Protein 3T50 (pdb70)

Secondary structure (DSSP, 8-state):
-----SS-EEEE-TTSTT--EEEE-HHHHHHH---HHHHTTS-GGGG--TTS-HHHHHHHHHHHHTT--EEEEEEEE-TT--EEEEEEEEEEEE-TTS-EEEEEEEEEE-HHHH-/--S-EEEE-TTSTT--EEEE-HHHHHHH---GGGTTTS-GGGG--TT--HHHHHHHHHHHHTT--EEEEEEEE-TTS-EEEEEEEEEEEE-TTS-EEEEEEEEEE---

Foldseek 3Di:
DDDDDLFWKWKFFPVDPQGATQDTDPNVCVVQVHDPVVRGPHHPCVFDDDPWDVVQVVVVVVCVVVQHWDWDWTWGAHPVRDIFIKGKIKHFDADPVRHTGIIMMTIDGCRVVVD/DAKWKWKWFPPDPLTATQDTDVNNCVVAVHDPVVGGGHRPCVFDDDPWDVVQVVVVVVCVVVQHWDWDWTWGAHPVGDTFTKTKTKHFDADPVRHTGIIMIIIDGPRD

Nearest PDB structures (foldseek):
  3t50-assembly3_A  TM=1.009E+00  e=4.485E-22  Brucella melitensis
  6ph2-assembly2_D  TM=9.934E-01  e=6.932E-21  Brucella melitensis bv. 1 str. 16M
  6ph3-assembly2_C  TM=9.910E-01  e=3.706E-20  Brucella melitensis bv. 1 str. 16M
  6pps-assembly1_B  TM=9.835E-01  e=1.133E-19  Brucella abortus 2308
  6t74-assembly1_A  TM=9.768E-01  e=8.931E-14  Phaeodactylum tricornutum

InterPro domains:
  IPR000014 PAS domain [PF13426] (34-136)
  IPR000014 PAS domain [PS50112] (19-68)
  IPR000014 PAS domain [SM00091] (21-90)
  IPR000014 PAS domain [SM00091] (161-228)
  IPR000014 PAS domain [TIGR00229] (43-136)
  IPR000014 PAS domain [TIGR00229] (185-277)
  IPR000014 PAS domain [cd00130] (32-135)
  IPR000014 PAS domain [cd00130] (182-269)
  IPR000700 PAS-associated, C-terminal [PS50113] (93-147)
  IPR000700 PAS-associated, C-terminal [PS50113] (232-281)
  IPR00161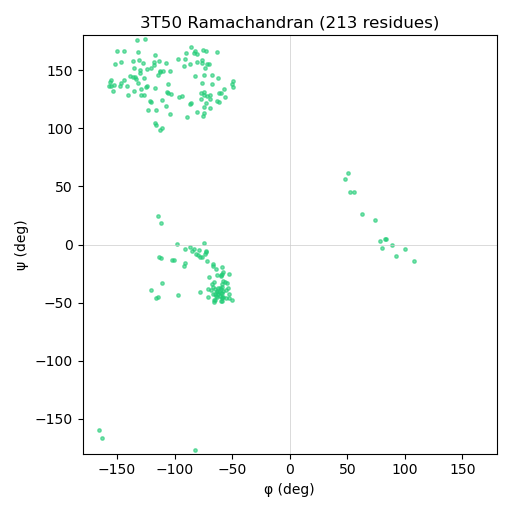0 PAC motif [SM00086] (96-138)
  IPR001610 PAC motif [SM00086] (233-272)
  IPR011102 Signal transduction histidine kinase, HWE region [PF07536] (285-367)
  IPR011102 Signal transduction histidine kinase, HWE region [SM00911] (285-367)
  IPR013655 PAS fold 3 [PF08447] (184-259)
  IPR035965 PAS domain superfamily [SSF55785] (33-135)
  IPR035965 PAS domain superfamily [SSF55785] (166-275)

B-factor: mean 20.8, std 6.6, range [9.9, 48.86]

Organism: Brucella melitensis biotype 1 (strain ATCC 23456 / CCUG 17765 / NCTC 10094 / 16M) (NCBI:txid224914)

Structure (mmCIF, N/CA/C/O backbone):
data_3T50
#
_entry.id   3T50
#
_cell.length_a   37.900
_cell.length_b   61.600
_cell.length_c   98.600
_cell.angle_alpha   90.00
_cell.angle_beta   90.00
_cell.angle_gamma   90.00
#
_symmetry.space_group_name_H-M   'P 21 21 21'
#
loop_
_entity.id
_entity.type
_entity.pdbx_description
1 polymer 'Blue-light-activated histidine kinase'
2 non-polymer 'FLAVIN MONONUCLEOTIDE'
3 water water
#
loop_
_atom_site.group_PDB
_atom_site.id
_atom_site.type_symbol
_atom_sit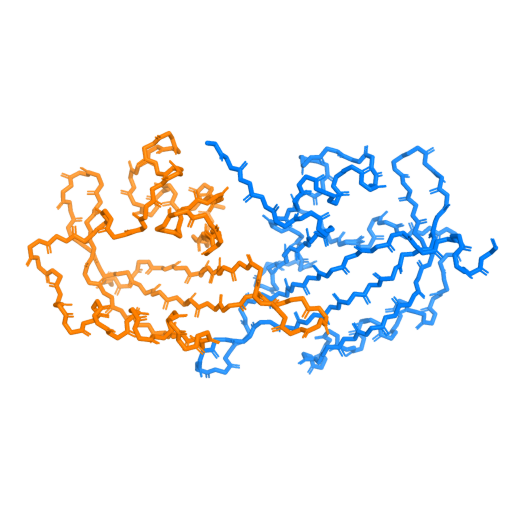e.label_atom_id
_atom_site.label_alt_id
_atom_site.label_comp_id
_atom_site.label_asym_id
_atom_site.label_entity_id
_atom_site.label_seq_id
_atom_site.pdbx_PDB_ins_code
_atom_site.Cartn_x
_atom_site.Cartn_y
_atom_site.Cartn_z
_atom_site.occupancy
_atom_site.B_iso_or_equiv
_atom_site.auth_seq_id
_atom_site.auth_comp_id
_atom_site.auth_asym_id
_atom_site.auth_atom_id
_atom_site.pdbx_PDB_model_num
ATOM 1 N N . ALA A 1 2 ? 7.130 -13.044 5.607 1.00 32.03 26 ALA A N 1
ATOM 2 C CA . ALA A 1 2 ? 6.176 -13.109 4.456 1.00 30.86 26 ALA A CA 1
ATOM 3 C C . ALA A 1 2 ? 6.951 -12.974 3.140 1.00 30.95 26 ALA A C 1
ATOM 4 O O . ALA A 1 2 ? 8.122 -12.545 3.137 1.00 30.52 26 ALA A O 1
ATOM 6 N N . SER A 1 3 ? 6.308 -13.345 2.031 1.00 29.61 27 SER A N 1
ATOM 7 C CA . SER A 1 3 ? 6.986 -13.444 0.736 1.00 29.15 27 SER A CA 1
ATOM 8 C C . SER A 1 3 ? 7.551 -12.124 0.218 1.00 27.27 27 SER A C 1
ATOM 9 O O . SER A 1 3 ? 6.958 -11.040 0.423 1.00 27.29 27 SER A O 1
ATOM 12 N N . GLU A 1 4 ? 8.713 -12.209 -0.425 1.00 25.39 28 GLU A N 1
ATOM 13 C CA . GLU A 1 4 ? 9.262 -11.088 -1.168 1.00 23.18 28 GLU A CA 1
ATOM 14 C C . GLU A 1 4 ? 9.838 -11.668 -2.455 1.00 20.70 28 GLU A C 1
ATOM 15 O O . GLU A 1 4 ? 10.405 -12.762 -2.480 1.00 19.05 28 GLU A O 1
ATOM 21 N N . PHE A 1 5 ? 9.718 -10.887 -3.503 1.00 18.30 29 PHE A N 1
ATOM 22 C CA . PHE A 1 5 ? 10.133 -11.281 -4.819 1.00 18.26 29 PHE A CA 1
ATOM 23 C C . PHE A 1 5 ? 10.944 -10.167 -5.404 1.00 18.30 29 PHE A C 1
ATOM 24 O O . PHE A 1 5 ? 10.914 -9.040 -4.908 1.00 17.20 29 PHE A O 1
ATOM 32 N N . THR A 1 6 ? 11.635 -10.501 -6.487 1.00 17.56 30 THR A N 1
ATOM 33 C CA . THR A 1 6 ? 12.271 -9.474 -7.285 1.00 19.52 30 THR A CA 1
ATOM 34 C C . THR A 1 6 ? 11.257 -8.338 -7.595 1.00 18.92 30 THR A C 1
ATOM 35 O O . THR A 1 6 ? 10.029 -8.576 -7.818 1.00 19.28 30 THR A O 1
ATOM 39 N N . LEU A 1 7 ? 11.749 -7.103 -7.554 1.00 18.04 31 LEU A N 1
ATOM 40 C CA . LEU A 1 7 ? 10.940 -5.941 -7.917 1.00 17.67 31 LEU A CA 1
ATOM 41 C C . LEU A 1 7 ? 10.774 -5.746 -9.423 1.00 16.60 31 LEU A C 1
ATOM 42 O O . LEU A 1 7 ? 9.976 -4.903 -9.852 1.00 16.32 31 LEU A O 1
ATOM 47 N N . MET A 1 8 ? 11.540 -6.503 -10.217 1.00 16.31 32 MET A N 1
ATOM 48 C CA . MET A 1 8 ? 11.343 -6.563 -11.646 1.00 16.61 32 MET A CA 1
ATOM 49 C C . MET A 1 8 ? 10.133 -7.463 -11.956 1.00 15.13 32 MET A C 1
ATOM 50 O O . MET A 1 8 ? 10.091 -8.596 -11.482 1.00 16.02 32 MET A O 1
ATOM 55 N N . PRO A 1 9 ? 9.188 -6.973 -12.791 1.00 13.46 33 PRO A N 1
ATOM 56 C CA . PRO A 1 9 ? 8.097 -7.905 -13.221 1.00 13.00 33 PRO A CA 1
ATOM 57 C C . PRO A 1 9 ? 8.650 -9.228 -13.741 1.00 13.22 33 PRO A C 1
ATOM 58 O O . PRO A 1 9 ? 9.607 -9.224 -14.515 1.00 13.86 33 PRO A O 1
ATOM 62 N N . MET A 1 10 ? 8.009 -10.338 -13.364 1.00 11.69 34 MET A N 1
ATOM 63 C CA . MET A 1 10 ? 8.512 -11.680 -13.744 1.00 11.90 34 MET A CA 1
ATOM 64 C C . MET A 1 10 ? 7.335 -12.591 -13.942 1.00 12.52 34 MET A C 1
ATOM 65 O O . MET A 1 10 ? 6.368 -12.521 -13.159 1.00 12.69 34 MET A O 1
ATOM 70 N N . LEU A 1 11 ? 7.382 -13.425 -14.977 1.00 11.81 35 LEU A N 1
ATOM 71 C CA . LEU A 1 11 ? 6.398 -14.526 -15.128 1.00 12.25 35 LEU A CA 1
ATOM 72 C C . LEU A 1 11 ? 7.136 -15.808 -15.241 1.00 12.58 35 LEU A C 1
ATOM 73 O O . LEU A 1 11 ? 8.275 -15.829 -15.740 1.00 13.93 35 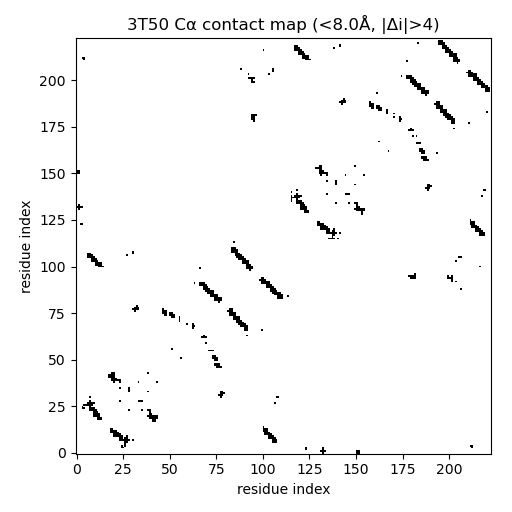LEU A O 1
ATOM 78 N N . ILE A 1 12 ? 6.506 -16.892 -14.803 1.00 10.61 36 ILE A N 1
ATOM 79 C CA . ILE A 1 12 ? 6.986 -18.237 -15.189 1.00 11.89 36 ILE A CA 1
ATOM 80 C C . ILE A 1 12 ? 5.801 -18.940 -15.835 1.00 11.09 36 ILE A C 1
ATOM 81 O O . ILE A 1 12 ? 4.664 -18.872 -15.339 1.00 12.16 36 ILE A O 1
ATOM 86 N N . THR A 1 13 ? 6.085 -19.611 -16.949 1.00 11.52 37 THR A N 1
ATOM 87 C CA . THR A 1 13 ? 5.071 -20.434 -17.612 1.00 11.97 37 THR A CA 1
ATOM 88 C C . THR A 1 13 ? 5.480 -21.900 -17.641 1.00 12.12 37 THR A C 1
ATOM 89 O O . THR A 1 13 ? 6.670 -22.242 -17.470 1.00 12.79 37 THR A O 1
ATOM 93 N N . ASN A 1 14 ? 4.475 -22.753 -17.777 1.00 13.11 38 ASN A N 1
ATOM 94 C CA . ASN A 1 14 ? 4.692 -24.205 -17.781 1.00 13.06 38 ASN A CA 1
ATOM 95 C C . ASN A 1 14 ? 4.420 -24.784 -19.177 1.00 12.85 38 ASN A C 1
ATOM 96 O O . ASN A 1 14 ? 3.238 -24.990 -19.554 1.00 12.80 38 ASN A O 1
ATOM 101 N N . PRO A 1 15 ? 5.466 -25.040 -19.947 1.00 12.82 39 PRO A N 1
ATOM 102 C CA . PRO A 1 15 ? 5.238 -25.540 -21.319 1.00 12.71 39 PRO A CA 1
ATOM 103 C C . PRO A 1 15 ? 4.761 -26.999 -21.359 1.00 13.10 39 PRO A C 1
ATOM 104 O O . PRO A 1 15 ? 4.444 -27.502 -22.447 1.00 14.62 39 PRO A O 1
ATOM 108 N N . HIS A 1 16 ? 4.722 -27.669 -20.209 1.00 14.27 40 HIS A N 1
ATOM 109 C CA . HIS A 1 16 ? 4.159 -29.033 -20.160 1.00 14.97 40 HIS A CA 1
ATOM 110 C C . HIS A 1 16 ? 2.641 -29.025 -20.119 1.00 15.12 40 HIS A C 1
ATOM 111 O O . HIS A 1 16 ? 1.975 -30.080 -20.216 1.00 15.52 40 HIS A O 1
ATOM 118 N N . LEU A 1 17 ? 2.063 -27.839 -19.937 1.00 13.81 41 LEU A N 1
ATOM 119 C CA . LEU A 1 17 ? 0.607 -27.723 -20.010 1.00 13.28 41 LEU A CA 1
ATOM 120 C C . LEU A 1 17 ? 0.171 -27.092 -21.328 1.00 13.78 41 LEU A C 1
ATOM 121 O O . LEU A 1 17 ? 0.861 -26.264 -21.886 1.00 15.17 41 LEU A O 1
ATOM 126 N N . PRO A 1 18 ?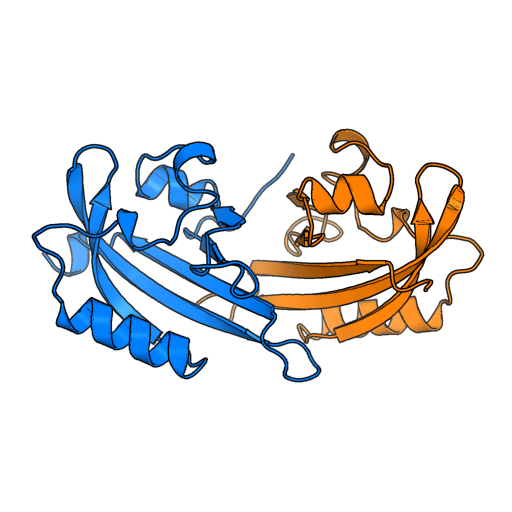 -1.024 -27.483 -21.818 1.00 15.47 42 PRO A N 1
ATOM 127 C CA . PRO A 1 18 ? -1.497 -26.975 -23.112 1.00 14.16 42 PRO A CA 1
ATOM 128 C C . PRO A 1 18 ? -1.551 -25.429 -23.138 1.00 14.11 42 PRO A C 1
ATOM 129 O O . PRO A 1 18 ? -2.103 -24.814 -22.207 1.00 13.88 42 PRO A O 1
ATOM 133 N N . ASP A 1 19 ? -0.906 -24.853 -24.161 1.00 13.01 43 ASP A N 1
ATOM 134 C CA . ASP A 1 19 ? -0.862 -23.389 -24.382 1.00 13.01 43 ASP A CA 1
ATOM 135 C C . ASP A 1 19 ? 0.059 -22.665 -23.408 1.00 13.95 43 ASP A C 1
ATOM 136 O O . ASP A 1 19 ? 0.032 -21.433 -23.320 1.00 13.87 43 ASP A O 1
ATOM 141 N N . ASN A 1 20 ? 1.004 -23.403 -22.816 1.00 12.84 44 ASN A N 1
ATOM 142 C CA . ASN A 1 20 ? 2.125 -22.751 -22.070 1.00 12.59 44 ASN A CA 1
ATOM 143 C C . ASN A 1 20 ? 1.635 -21.655 -21.100 1.00 12.92 44 ASN A C 1
ATOM 144 O O . ASN A 1 20 ? 2.051 -20.485 -21.182 1.00 13.02 44 ASN A O 1
ATOM 149 N N . PRO A 1 21 ? 0.736 -22.037 -20.182 1.00 14.03 45 PRO A N 1
ATOM 150 C CA . PRO A 1 21 ? 0.095 -21.014 -19.347 1.00 14.11 45 PRO A CA 1
ATOM 151 C C . PRO A 1 21 ? 1.015 -20.437 -18.296 1.00 13.91 45 PRO A C 1
ATOM 152 O O . PRO A 1 21 ? 1.971 -21.093 -17.835 1.00 12.62 45 PRO A O 1
ATOM 156 N N . ILE A 1 22 ? 0.730 -19.188 -17.930 1.00 11.51 46 ILE A N 1
ATOM 157 C CA . ILE A 1 22 ? 1.403 -18.624 -16.746 1.00 10.75 46 ILE A CA 1
ATOM 158 C C . ILE A 1 22 ? 1.087 -19.452 -15.506 1.00 11.90 46 ILE A C 1
ATOM 159 O O . ILE A 1 22 ? -0.088 -19.723 -15.199 1.00 12.18 46 ILE A O 1
ATOM 164 N N . VAL A 1 23 ? 2.133 -19.819 -14.772 1.00 11.56 47 VAL A N 1
ATOM 165 C CA . VAL A 1 23 ? 1.961 -20.493 -13.479 1.00 11.75 47 VAL A CA 1
ATOM 166 C C . VAL A 1 23 ? 2.435 -19.655 -12.290 1.00 11.84 47 VAL A C 1
ATOM 167 O O . VAL A 1 23 ? 2.199 -20.008 -11.127 1.00 12.13 47 VAL A O 1
ATOM 171 N N . PHE A 1 24 ? 3.120 -18.559 -12.581 1.00 10.91 48 PHE A N 1
ATOM 172 C CA . PHE A 1 24 ? 3.489 -17.635 -11.534 1.00 11.03 48 PHE A CA 1
ATOM 173 C C . PHE A 1 24 ? 3.653 -16.248 -12.132 1.00 10.23 48 PHE A C 1
ATOM 174 O O . PHE A 1 24 ? 4.289 -16.081 -13.172 1.00 11.66 48 PHE A O 1
ATOM 182 N N . ALA A 1 25 ? 3.036 -15.262 -11.473 1.00 9.90 49 ALA A N 1
ATOM 183 C CA . ALA A 1 25 ? 3.251 -13.856 -11.824 1.00 10.86 49 ALA A CA 1
ATOM 184 C C . ALA A 1 25 ? 3.595 -13.144 -10.527 1.00 11.78 49 ALA A C 1
ATOM 185 O O . ALA A 1 25 ? 2.811 -13.218 -9.541 1.00 12.90 49 ALA A O 1
ATOM 187 N N . ASN A 1 26 ? 4.698 -12.394 -10.502 1.00 11.33 50 ASN A N 1
ATOM 188 C CA . ASN A 1 26 ? 5.003 -11.709 -9.237 1.00 11.60 50 ASN A CA 1
ATOM 189 C C . ASN A 1 26 ? 4.195 -10.426 -9.034 1.00 12.58 50 ASN A C 1
ATOM 190 O O . ASN A 1 26 ? 3.572 -9.920 -9.968 1.00 10.98 50 ASN A O 1
ATOM 195 N N . PRO A 1 27 ? 4.153 -9.924 -7.788 1.00 12.41 51 PRO A N 1
ATOM 196 C CA . PRO A 1 27 ? 3.395 -8.723 -7.571 1.00 13.77 51 PRO A CA 1
ATOM 197 C C . PRO A 1 27 ? 3.842 -7.570 -8.457 1.00 12.60 51 PRO A C 1
ATOM 198 O O . PRO A 1 27 ? 2.994 -6.802 -8.890 1.00 12.83 51 PRO A O 1
ATOM 202 N N . ALA A 1 28 ? 5.129 -7.500 -8.792 1.00 12.57 52 ALA A N 1
ATOM 203 C CA . ALA A 1 28 ? 5.603 -6.442 -9.673 1.00 13.20 52 ALA A CA 1
ATOM 204 C C . ALA A 1 28 ? 4.911 -6.490 -11.048 1.00 11.48 52 ALA A C 1
ATOM 205 O O . ALA A 1 28 ? 4.610 -5.460 -11.623 1.00 11.67 52 ALA A O 1
ATOM 207 N N . PHE A 1 29 ? 4.739 -7.698 -11.597 1.00 11.19 53 PHE A N 1
ATOM 208 C CA . PHE A 1 29 ? 4.036 -7.837 -12.883 1.00 10.88 53 PHE A CA 1
ATOM 209 C C . PHE A 1 29 ? 2.582 -7.417 -12.727 1.00 11.27 53 PHE A C 1
ATOM 210 O O . PHE A 1 29 ? 2.006 -6.779 -13.622 1.00 11.42 53 PHE A O 1
ATOM 218 N N . LEU A 1 30 ? 1.996 -7.763 -11.593 1.00 11.44 54 LEU A N 1
ATOM 219 C CA . LEU A 1 30 ? 0.555 -7.470 -11.401 1.00 12.57 54 LEU A CA 1
ATOM 220 C C . LEU A 1 30 ? 0.382 -5.971 -11.241 1.00 14.18 54 LEU A C 1
ATOM 221 O O . LEU A 1 30 ? -0.558 -5.402 -11.783 1.00 14.72 54 LEU A O 1
ATOM 226 N N . LYS A 1 31 ? 1.312 -5.320 -10.552 1.00 14.79 55 LYS A N 1
ATOM 227 C CA . LYS A 1 31 ? 1.311 -3.837 -10.496 1.00 15.75 55 LYS A CA 1
ATOM 228 C C . LYS A 1 31 ? 1.496 -3.190 -11.868 1.00 16.37 55 LYS A C 1
ATOM 229 O O . LYS A 1 31 ? 0.835 -2.188 -12.186 1.00 18.54 55 LYS A O 1
ATOM 235 N N . LEU A 1 32 ? 2.406 -3.729 -12.667 1.00 16.03 56 LEU A N 1
ATOM 236 C CA . LEU A 1 32 ? 2.682 -3.198 -14.007 1.00 16.46 56 LEU A CA 1
ATOM 237 C C . LEU A 1 32 ? 1.410 -3.235 -14.866 1.00 16.89 56 LEU A C 1
ATOM 238 O O . LEU A 1 32 ? 1.112 -2.248 -15.550 1.00 16.65 56 LEU A O 1
ATOM 243 N N . THR A 1 33 ? 0.670 -4.354 -14.827 1.00 15.28 57 THR A N 1
ATOM 244 C CA . THR A 1 33 ? -0.333 -4.608 -15.845 1.00 13.18 57 THR A CA 1
ATOM 245 C C . THR A 1 33 ? -1.734 -4.312 -15.321 1.00 12.75 57 THR A C 1
ATOM 246 O O . THR A 1 33 ? -2.669 -4.269 -16.103 1.00 13.38 57 THR A O 1
ATOM 250 N N . GLY A 1 34 ? -1.857 -4.145 -14.010 1.00 12.89 58 GLY A N 1
ATOM 251 C CA . GLY A 1 34 ? -3.149 -3.794 -13.401 1.00 12.78 58 GLY A CA 1
ATOM 252 C C . GLY A 1 34 ? -4.049 -5.000 -13.162 1.00 13.88 58 GLY A C 1
ATOM 253 O O . GLY A 1 34 ? -5.224 -4.856 -12.768 1.00 14.97 58 GLY A O 1
ATOM 254 N N . TYR A 1 35 ? -3.527 -6.199 -13.425 1.00 12.22 59 TYR A N 1
ATOM 255 C CA . TYR A 1 35 ? -4.329 -7.413 -13.225 1.00 12.69 59 TYR A CA 1
ATOM 256 C C . TYR A 1 35 ? -4.214 -8.009 -11.848 1.00 13.58 59 TYR A C 1
ATOM 257 O O . TYR A 1 35 ? -3.288 -7.734 -11.125 1.00 14.60 59 TYR A O 1
ATOM 266 N N . GLU A 1 36 ? -5.149 -8.903 -11.515 1.00 13.83 60 GLU A N 1
ATOM 267 C CA . GLU A 1 36 ? -5.023 -9.732 -10.313 1.00 13.10 60 GLU A CA 1
ATOM 268 C C . GLU A 1 36 ? -4.332 -11.046 -10.634 1.00 13.11 60 GLU A C 1
ATOM 269 O O . GLU A 1 36 ? -4.379 -11.496 -11.784 1.00 12.38 60 GLU A O 1
ATOM 275 N N . ALA A 1 37 ? -3.668 -11.641 -9.637 1.00 13.22 61 ALA A N 1
ATOM 276 C CA . ALA A 1 37 ? -3.014 -12.946 -9.880 1.00 13.45 61 ALA A CA 1
ATOM 277 C C . ALA A 1 37 ? -3.995 -13.965 -10.484 1.00 14.64 61 ALA A C 1
ATOM 278 O O . ALA A 1 37 ? -3.632 -14.733 -11.375 1.00 14.13 61 ALA A O 1
ATOM 280 N N . ASP A 1 38 ? -5.234 -14.002 -9.967 1.00 15.03 62 ASP A N 1
ATOM 281 C CA . ASP A 1 38 ? -6.201 -15.005 -10.476 1.00 17.04 62 ASP A CA 1
ATOM 282 C C . ASP A 1 38 ? -6.738 -14.721 -11.865 1.00 17.37 62 ASP A C 1
ATOM 283 O O . ASP A 1 38 ? -7.442 -15.561 -12.423 1.00 17.57 62 ASP A O 1
ATOM 288 N N . GLU A 1 39 ? -6.395 -13.549 -12.416 1.00 16.77 63 GLU A N 1
ATOM 289 C CA . GLU A 1 39 ? -6.739 -13.174 -13.773 1.00 16.16 63 GLU A CA 1
ATOM 290 C C . GLU A 1 39 ? -5.654 -13.545 -14.761 1.00 16.82 63 GLU A C 1
ATOM 291 O O . GLU A 1 39 ? -5.899 -13.542 -15.975 1.00 18.73 63 GLU A O 1
ATOM 297 N N . VAL A 1 40 ? -4.447 -13.781 -14.277 1.00 16.66 64 VAL A N 1
ATOM 298 C CA . VAL A 1 40 ? -3.346 -14.027 -15.210 1.00 15.31 64 VAL A CA 1
ATOM 299 C C . VAL A 1 40 ? -2.897 -15.471 -15.130 1.00 14.95 64 VAL A C 1
ATOM 300 O O . VAL A 1 40 ? -2.509 -16.064 -16.149 1.00 13.38 64 VAL A O 1
ATOM 304 N N . MET A 1 41 ? -2.985 -16.058 -13.946 1.00 15.25 65 MET A N 1
ATOM 305 C CA . MET A 1 41 ? -2.546 -17.451 -13.814 1.00 14.89 65 MET A CA 1
ATOM 306 C C . MET A 1 41 ? -3.462 -18.356 -14.587 1.00 14.46 65 MET A C 1
ATOM 307 O O . MET A 1 41 ? -4.690 -18.179 -14.583 1.00 16.46 65 MET A O 1
ATOM 312 N N . GLY A 1 42 ? -2.869 -19.319 -15.281 1.00 14.12 66 GLY A N 1
ATOM 313 C CA . GLY A 1 42 ? -3.596 -20.261 -16.068 1.00 15.80 66 GLY A CA 1
ATOM 314 C C . GLY A 1 42 ? -3.852 -19.825 -17.499 1.00 16.51 66 GLY A C 1
ATOM 315 O O . GLY A 1 42 ? -4.456 -20.569 -18.275 1.00 17.67 66 GLY A O 1
ATOM 316 N N . ARG A 1 43 ? -3.398 -18.634 -17.868 1.00 16.01 67 ARG A N 1
ATOM 317 C CA . ARG A 1 43 ? -3.548 -18.113 -19.231 1.00 15.63 67 ARG A CA 1
ATOM 318 C C . ARG A 1 43 ? -2.202 -17.994 -19.918 1.00 13.89 67 ARG A C 1
ATOM 319 O O . ARG A 1 43 ? -1.219 -17.678 -19.288 1.00 13.53 67 ARG A O 1
ATOM 327 N N . ASN A 1 44 ? -2.184 -18.169 -21.234 1.00 13.92 68 ASN A N 1
ATOM 328 C CA . ASN A 1 44 ? -1.052 -17.782 -22.046 1.00 13.49 68 ASN A CA 1
ATOM 329 C C . ASN A 1 44 ? -0.916 -16.256 -22.011 1.00 13.14 68 ASN A C 1
ATOM 330 O O . ASN A 1 44 ? -1.918 -15.559 -22.001 1.00 13.94 68 ASN A O 1
ATOM 335 N N A CYS A 1 45 ? 0.316 -15.772 -21.995 0.50 14.02 69 CYS A N 1
ATOM 336 N N B CYS A 1 45 ? 0.326 -15.773 -22.042 0.50 13.39 69 CYS A N 1
ATOM 337 C CA A CYS A 1 45 ? 0.577 -14.354 -21.787 0.50 13.92 69 CYS A CA 1
ATOM 338 C CA B CYS A 1 45 ? 0.671 -14.350 -21.857 0.50 12.55 69 CYS A CA 1
ATOM 339 C C A CYS A 1 45 ? -0.015 -13.489 -22.894 0.50 13.87 69 CYS A C 1
ATOM 340 C C B CYS A 1 45 ? 0.234 -13.464 -23.012 0.50 13.24 69 CYS A C 1
ATOM 341 O O A CYS A 1 45 ? -0.243 -12.304 -22.670 0.50 12.22 69 CYS A O 1
ATOM 342 O O B CYS A 1 45 ? 0.398 -12.245 -22.962 0.50 12.07 69 CYS A O 1
ATOM 347 N N . ARG A 1 46 ? -0.285 -14.073 -24.071 1.00 12.91 70 ARG A N 1
ATOM 348 C CA . ARG A 1 46 ? -0.799 -13.275 -25.200 1.00 14.58 70 ARG A CA 1
ATOM 349 C C . ARG A 1 46 ? -2.007 -12.390 -24.889 1.00 14.30 70 ARG A C 1
ATOM 350 O O . ARG A 1 46 ? -2.315 -11.496 -25.719 1.00 15.35 70 ARG A O 1
ATOM 358 N N . PHE A 1 47 ? -2.724 -12.616 -23.769 1.00 14.31 71 PHE A N 1
ATOM 359 C CA . PHE A 1 47 ? -3.845 -11.768 -23.417 1.00 14.65 71 PHE A CA 1
ATOM 360 C C . PHE A 1 47 ? -3.438 -10.308 -23.251 1.00 14.60 71 PHE A C 1
ATOM 361 O O . PHE A 1 47 ? -4.290 -9.429 -23.315 1.00 15.42 71 PHE A O 1
ATOM 369 N N . LEU A 1 48 ? -2.137 -10.074 -23.043 1.00 13.09 72 LEU A N 1
ATOM 370 C CA . LEU A 1 48 ? -1.621 -8.716 -22.931 1.00 14.09 72 LEU A CA 1
ATOM 371 C C . LEU A 1 48 ? -1.602 -7.967 -24.275 1.00 13.37 72 LEU A C 1
ATOM 372 O O . LEU A 1 48 ? -1.412 -6.751 -24.277 1.00 13.49 72 LEU A O 1
ATOM 377 N N . GLN A 1 49 ? -1.766 -8.655 -25.400 1.00 13.02 73 GLN A N 1
ATOM 378 C CA . GLN A 1 49 ? -1.637 -8.029 -26.711 1.00 13.41 73 GLN A CA 1
ATOM 379 C C . GLN A 1 49 ? -2.981 -7.404 -27.116 1.00 13.33 73 GLN A C 1
ATOM 380 O O . GLN A 1 49 ? -4.022 -7.676 -26.495 1.00 14.93 73 GLN A O 1
ATOM 386 N N . GLY A 1 50 ? -2.958 -6.611 -28.194 1.00 14.61 74 GLY A N 1
ATOM 387 C CA . GLY A 1 50 ? -4.168 -5.938 -28.627 1.00 15.46 74 GLY A CA 1
ATOM 388 C C . GLY A 1 50 ? -3.950 -5.406 -30.020 1.00 16.21 74 GLY A C 1
ATOM 389 O O . GLY A 1 50 ? -3.098 -5.860 -30.748 1.00 16.53 74 GLY A O 1
ATOM 390 N N . HIS A 1 51 ? -4.770 -4.425 -30.384 1.00 18.26 75 HIS A N 1
ATOM 391 C CA . HIS A 1 51 ? -4.884 -4.030 -31.786 1.00 20.21 75 HIS A CA 1
ATOM 392 C C . HIS A 1 51 ? -3.658 -3.339 -32.315 1.00 18.95 75 HIS A C 1
ATOM 393 O O . HIS A 1 51 ? -3.356 -3.397 -33.513 1.00 19.86 75 HIS A O 1
ATOM 400 N N . GLY A 1 52 ? -2.921 -2.682 -31.421 1.00 18.69 76 GLY A N 1
ATOM 401 C CA . GLY A 1 52 ? -1.648 -2.089 -31.789 1.00 18.89 76 GLY A CA 1
ATOM 402 C C . GLY A 1 52 ? -0.410 -2.968 -31.770 1.00 18.88 76 GLY A C 1
ATOM 403 O O . GLY A 1 52 ? 0.681 -2.525 -32.150 1.00 19.04 76 GLY A O 1
ATOM 404 N N . THR A 1 53 ? -0.552 -4.216 -31.300 1.00 18.64 77 THR A N 1
ATOM 405 C CA . THR A 1 53 ? 0.598 -5.145 -31.220 1.00 17.82 77 THR A CA 1
ATOM 406 C C . THR A 1 53 ? 0.976 -5.571 -32.634 1.00 18.76 77 THR A C 1
ATOM 407 O O . THR A 1 53 ? 0.093 -6.009 -33.394 1.00 20.55 77 THR A O 1
ATOM 411 N N . ASP A 1 54 ? 2.254 -5.422 -32.971 1.00 19.16 78 ASP A N 1
ATOM 412 C CA . ASP A 1 54 ? 2.777 -5.804 -34.294 1.00 20.85 78 ASP A CA 1
ATOM 413 C C . ASP A 1 54 ? 2.767 -7.330 -34.424 1.00 20.76 78 ASP A C 1
ATOM 414 O O . ASP A 1 54 ? 3.420 -8.026 -33.635 1.00 21.24 78 ASP A O 1
ATOM 419 N N . PRO A 1 55 ? 1.992 -7.867 -35.383 1.00 21.54 79 PRO A N 1
ATOM 420 C CA . PRO A 1 55 ? 2.072 -9.311 -35.588 1.00 21.77 79 PRO A CA 1
ATOM 421 C C . PRO A 1 55 ? 3.502 -9.837 -35.805 1.00 21.23 79 PRO A C 1
ATOM 422 O O . PRO A 1 55 ? 3.730 -11.000 -35.504 1.00 21.29 79 PRO A O 1
ATOM 426 N N . ALA A 1 56 ? 4.446 -9.016 -36.296 1.00 21.17 80 ALA A N 1
ATOM 427 C CA . ALA A 1 56 ? 5.822 -9.481 -36.504 1.00 20.12 80 ALA A CA 1
ATOM 428 C C . ALA A 1 56 ? 6.509 -9.795 -35.180 1.00 20.47 80 ALA A C 1
ATOM 429 O O . ALA A 1 56 ? 7.337 -10.701 -35.088 1.00 20.65 80 ALA A O 1
ATOM 431 N N . HIS A 1 57 ? 6.187 -8.991 -34.182 1.00 19.26 81 HIS A N 1
ATOM 432 C CA . HIS A 1 57 ? 6.739 -9.187 -32.847 1.00 18.29 81 HIS A CA 1
ATOM 433 C C . HIS A 1 57 ? 6.275 -10.490 -32.249 1.00 18.58 81 HIS A C 1
ATOM 434 O O . HIS A 1 57 ? 7.058 -11.197 -31.648 1.00 18.59 81 HIS A O 1
ATOM 441 N N . VAL A 1 58 ? 5.004 -10.779 -32.439 1.00 18.56 82 VAL A N 1
ATOM 442 C CA . VAL A 1 58 ? 4.355 -11.964 -31.923 1.00 18.47 82 VAL A CA 1
ATOM 443 C C . VAL A 1 58 ? 4.970 -13.193 -32.594 1.00 20.03 82 VAL A C 1
ATOM 444 O O . VAL A 1 58 ? 5.318 -14.168 -31.931 1.00 19.23 82 VAL A O 1
ATOM 448 N N . ARG A 1 59 ? 5.093 -13.142 -33.914 1.00 20.08 83 ARG A N 1
ATOM 449 C CA . ARG A 1 59 ? 5.771 -14.246 -34.618 1.00 21.48 83 ARG A CA 1
ATOM 450 C C . ARG A 1 59 ? 7.247 -14.456 -34.199 1.00 20.61 83 ARG A C 1
ATOM 451 O O . ARG A 1 59 ? 7.705 -15.609 -34.118 1.00 23.17 83 ARG A O 1
ATOM 459 N N . ALA A 1 60 ? 7.989 -13.386 -33.933 1.00 20.40 84 ALA A N 1
ATOM 460 C CA . ALA A 1 60 ? 9.393 -13.521 -33.484 1.00 18.87 84 ALA A CA 1
ATOM 461 C C . ALA A 1 60 ? 9.436 -14.247 -32.126 1.00 18.77 84 ALA A C 1
ATOM 462 O O . ALA A 1 60 ? 10.289 -15.122 -31.887 1.00 19.44 84 ALA A O 1
ATOM 464 N N . ILE A 1 61 ? 8.485 -13.893 -31.250 1.00 18.67 85 ILE A N 1
ATOM 465 C CA . ILE A 1 61 ? 8.415 -14.539 -29.920 1.00 17.60 85 ILE A CA 1
ATOM 466 C C . ILE A 1 61 ? 8.060 -16.000 -30.095 1.00 18.35 85 ILE A C 1
ATOM 467 O O . ILE A 1 61 ? 8.704 -16.854 -29.506 1.00 17.78 85 ILE A O 1
ATOM 472 N N . LYS A 1 62 ? 7.032 -16.295 -30.911 1.00 19.89 86 LYS A N 1
ATOM 473 C CA . LYS A 1 62 ? 6.576 -17.659 -31.120 1.00 20.79 86 LYS A CA 1
ATOM 474 C C . LYS A 1 62 ? 7.758 -18.472 -31.663 1.00 22.02 86 LYS A C 1
ATOM 475 O O . LYS A 1 62 ? 7.976 -19.593 -31.240 1.00 22.78 86 LYS A O 1
ATOM 481 N N . SER A 1 63 ? 8.516 -17.876 -32.579 1.00 23.32 87 SER A N 1
ATOM 482 C CA . SER A 1 63 ? 9.697 -18.557 -33.165 1.00 24.91 87 SER A CA 1
ATOM 483 C C . SER A 1 63 ? 10.765 -18.942 -32.130 1.00 25.54 87 SER A C 1
ATOM 484 O O . SER A 1 63 ? 11.247 -20.097 -32.116 1.00 26.13 87 SER A O 1
ATOM 487 N N . ALA A 1 64 ? 11.129 -17.982 -31.280 1.00 24.19 88 ALA A N 1
ATOM 488 C CA . ALA A 1 64 ? 12.165 -18.166 -30.262 1.00 23.82 88 ALA A CA 1
ATOM 489 C C . ALA A 1 64 ? 11.725 -19.226 -29.275 1.00 23.30 88 ALA A C 1
ATOM 490 O O . ALA A 1 64 ? 12.510 -20.131 -28.893 1.00 23.32 88 ALA A O 1
ATOM 492 N N . ILE A 1 65 ? 10.463 -19.124 -28.848 1.00 22.09 89 ILE A N 1
ATOM 493 C CA . ILE A 1 65 ? 9.884 -20.102 -27.927 1.00 21.92 89 ILE A CA 1
ATOM 494 C C . ILE A 1 65 ? 9.952 -21.490 -28.549 1.00 23.55 89 ILE A C 1
ATOM 495 O O . ILE A 1 65 ? 10.350 -22.439 -27.889 1.00 23.32 89 ILE A O 1
ATOM 500 N N . ALA A 1 66 ? 9.562 -21.598 -29.821 1.00 24.40 90 ALA A N 1
ATOM 501 C CA . ALA A 1 66 ? 9.513 -22.905 -30.476 1.00 25.67 90 ALA A CA 1
ATOM 502 C C . ALA A 1 66 ? 10.926 -23.468 -30.603 1.00 25.41 90 ALA A C 1
ATOM 503 O O . ALA A 1 66 ? 11.107 -24.696 -30.538 1.00 27.12 90 ALA A O 1
ATOM 505 N N . ALA A 1 67 ? 11.915 -22.591 -30.768 1.00 26.20 91 ALA A N 1
ATOM 506 C CA . ALA A 1 67 ? 13.326 -22.973 -30.804 1.00 26.37 91 ALA A CA 1
ATOM 507 C C . ALA A 1 67 ? 13.961 -23.131 -29.413 1.00 27.07 91 ALA A C 1
ATOM 508 O O . ALA A 1 67 ? 15.140 -23.496 -29.313 1.00 26.95 91 ALA A O 1
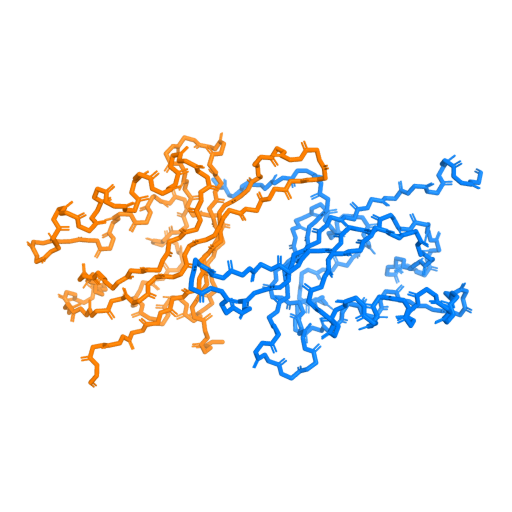ATOM 510 N N . GLU A 1 68 ? 13.207 -22.843 -28.346 1.00 26.63 92 GLU A N 1
ATOM 511 C CA . GLU A 1 68 ? 13.763 -22.857 -26.969 1.00 26.18 92 GLU A CA 1
ATOM 512 C C . GLU A 1 68 ? 15.024 -21.983 -26.891 1.00 26.02 92 GLU A C 1
ATOM 513 O O . GLU A 1 68 ? 16.069 -22.381 -26.337 1.00 26.14 92 GLU A O 1
ATOM 519 N N . LYS A 1 69 ? 14.938 -20.795 -27.481 1.00 24.38 93 LYS A N 1
ATOM 520 C CA . LYS A 1 69 ? 15.978 -19.811 -27.413 1.00 24.77 93 LYS A CA 1
ATOM 521 C C . LYS A 1 69 ? 15.411 -18.599 -26.710 1.00 23.70 93 LYS A C 1
ATOM 522 O O . LYS A 1 69 ? 14.207 -18.368 -26.749 1.00 25.21 93 LYS A O 1
ATOM 524 N N . PRO A 1 70 ? 16.286 -17.813 -26.088 1.00 23.81 94 PRO A N 1
ATOM 525 C CA . PRO A 1 70 ? 15.836 -16.609 -25.442 1.00 23.18 94 PRO A CA 1
ATOM 526 C C . PRO A 1 70 ? 15.540 -15.510 -26.469 1.00 22.80 94 PRO A C 1
ATOM 527 O O . PRO A 1 70 ? 16.056 -15.540 -27.595 1.00 23.85 94 PRO A O 1
ATOM 531 N N . ILE A 1 71 ? 14.726 -14.533 -26.073 1.00 21.08 95 ILE A N 1
ATOM 532 C CA . ILE A 1 71 ? 14.449 -13.399 -26.936 1.00 20.96 95 ILE A CA 1
ATOM 533 C C . ILE A 1 71 ? 14.305 -12.146 -26.096 1.00 20.72 95 ILE A C 1
ATOM 534 O O . ILE A 1 71 ? 13.737 -12.214 -24.990 1.00 20.23 95 ILE A O 1
ATOM 539 N N . ASP A 1 72 ? 14.827 -11.030 -26.614 1.00 19.42 96 ASP A N 1
ATOM 540 C CA . ASP A 1 72 ? 14.658 -9.703 -25.988 1.00 21.51 96 ASP A CA 1
ATOM 541 C C . ASP A 1 72 ? 13.962 -8.877 -27.036 1.00 20.36 96 ASP A C 1
ATOM 542 O O . ASP A 1 72 ? 14.458 -8.764 -28.173 1.00 21.03 96 ASP A O 1
ATOM 547 N N . ILE A 1 73 ? 12.797 -8.330 -26.685 1.00 19.06 97 ILE A N 1
ATOM 548 C CA . ILE A 1 73 ? 11.935 -7.704 -27.704 1.00 18.56 97 ILE A CA 1
ATOM 549 C C . ILE A 1 73 ? 11.050 -6.683 -27.030 1.00 18.49 97 ILE A C 1
ATOM 550 O O . ILE A 1 73 ? 10.538 -6.931 -25.925 1.00 18.33 97 ILE A O 1
ATOM 555 N N . ASP A 1 74 ? 10.920 -5.515 -27.661 1.00 18.72 98 ASP A N 1
ATOM 556 C CA . ASP A 1 74 ? 9.919 -4.541 -27.204 1.00 19.09 98 ASP A CA 1
ATOM 557 C C . ASP A 1 74 ? 8.621 -4.711 -27.985 1.00 18.41 98 ASP A C 1
ATOM 558 O O . ASP A 1 74 ? 8.616 -4.708 -29.221 1.00 19.13 98 ASP A O 1
ATOM 563 N N . ILE A 1 75 ? 7.519 -4.843 -27.264 1.00 16.14 99 ILE A N 1
ATOM 564 C CA . ILE A 1 75 ? 6.228 -5.151 -27.851 1.00 15.85 99 ILE A CA 1
ATOM 565 C C . ILE A 1 75 ? 5.136 -4.263 -27.213 1.00 15.35 99 ILE A C 1
ATOM 566 O O . ILE A 1 75 ? 5.182 -3.951 -26.026 1.00 15.44 99 ILE A O 1
ATOM 571 N N . ILE A 1 76 ? 4.151 -3.851 -28.007 1.00 14.76 100 ILE A N 1
ATOM 572 C CA . ILE A 1 76 ? 2.998 -3.106 -27.452 1.00 14.03 100 ILE A CA 1
ATOM 573 C C . ILE A 1 76 ? 2.027 -4.041 -26.739 1.00 15.60 100 ILE A C 1
ATOM 574 O O . ILE A 1 76 ? 1.572 -5.054 -27.306 1.00 14.79 100 ILE A O 1
ATOM 579 N N . ASN A 1 77 ? 1.747 -3.719 -25.486 1.00 14.15 101 ASN A N 1
ATOM 580 C CA . ASN A 1 77 ? 0.857 -4.508 -24.654 1.00 12.95 101 ASN A CA 1
ATOM 581 C C . ASN A 1 77 ? -0.120 -3.542 -23.988 1.00 13.37 101 ASN A C 1
ATOM 582 O O . ASN A 1 77 ? -0.029 -2.298 -24.142 1.00 13.83 101 ASN A O 1
ATOM 587 N N . TYR A 1 78 ? -1.057 -4.122 -23.248 1.00 12.41 102 TYR A N 1
ATOM 588 C CA . TYR A 1 78 ? -2.182 -3.377 -22.705 1.00 14.07 102 TYR A CA 1
ATOM 589 C C . TYR A 1 78 ? -2.413 -3.736 -21.277 1.00 13.42 102 TYR A C 1
ATOM 590 O O . TYR A 1 78 ? -2.440 -4.925 -20.947 1.00 13.87 102 TYR A O 1
ATOM 599 N N . LYS A 1 79 ? -2.561 -2.720 -20.438 1.00 12.73 103 LYS A N 1
ATOM 600 C CA . LYS A 1 79 ? -2.974 -2.942 -19.039 1.00 13.46 103 LYS A CA 1
ATOM 601 C C . LYS A 1 79 ? -4.474 -3.331 -18.949 1.00 15.07 103 LYS A C 1
ATOM 602 O O . LYS A 1 79 ? -5.235 -3.212 -19.923 1.00 16.12 103 LYS A O 1
ATOM 608 N N . LYS A 1 80 ? -4.899 -3.820 -17.789 1.00 14.18 104 LYS A N 1
ATOM 609 C CA . LYS A 1 80 ? -6.315 -4.204 -17.595 1.00 16.39 104 LYS A CA 1
ATOM 610 C C . LYS A 1 80 ? -7.271 -3.062 -17.925 1.00 17.70 104 LYS A C 1
ATOM 611 O O . LYS A 1 80 ? -8.366 -3.307 -18.443 1.00 18.60 104 LYS A O 1
ATOM 617 N N . SER A 1 81 ? -6.823 -1.830 -17.659 1.00 18.35 105 SER A N 1
ATOM 618 C CA . SER A 1 81 ? -7.610 -0.619 -17.965 1.00 18.57 105 SER A CA 1
ATOM 619 C C . SER A 1 81 ? -7.792 -0.403 -19.473 1.00 18.53 105 SER A C 1
ATOM 620 O O . SER A 1 81 ? -8.668 0.379 -19.893 1.00 19.02 105 SER A O 1
ATOM 623 N N . GLY A 1 82 ? -6.951 -1.058 -20.282 1.00 15.84 106 GLY A N 1
ATOM 624 C CA . GLY A 1 82 ? -6.870 -0.832 -21.716 1.00 17.50 106 GLY A CA 1
ATOM 625 C C . GLY A 1 82 ? -5.715 0.069 -22.141 1.00 16.00 106 GLY A C 1
ATOM 626 O O . GLY A 1 82 ? -5.504 0.306 -23.349 1.00 16.35 106 GLY A O 1
ATOM 627 N N . GLU A 1 83 ? -4.985 0.603 -21.173 1.00 16.12 107 GLU A N 1
ATOM 628 C CA . GLU A 1 83 ? -3.917 1.556 -21.453 1.00 15.24 107 GLU A CA 1
ATOM 629 C C . GLU A 1 83 ? -2.765 0.860 -22.156 1.00 14.22 107 GLU A C 1
ATOM 630 O O . GLU A 1 83 ? -2.205 -0.136 -21.657 1.00 14.80 107 GLU A O 1
ATOM 636 N N . ALA A 1 84 ? -2.389 1.387 -23.309 1.00 12.91 108 ALA A N 1
ATOM 637 C CA . ALA A 1 84 ? -1.271 0.833 -24.096 1.00 12.33 108 ALA A CA 1
ATOM 638 C C . ALA A 1 84 ? 0.079 1.202 -23.506 1.00 13.94 108 ALA A C 1
ATOM 639 O O . ALA A 1 84 ? 0.268 2.348 -23.041 1.00 13.84 108 ALA A O 1
ATOM 641 N N . PHE A 1 85 ? 0.993 0.245 -23.508 1.00 14.09 109 PHE A N 1
ATOM 642 C CA . PHE A 1 85 ? 2.365 0.532 -23.069 1.00 13.88 109 PHE A CA 1
ATOM 643 C C . PHE A 1 85 ? 3.370 -0.295 -23.835 1.00 14.84 109 PHE A C 1
ATOM 644 O O . PHE A 1 85 ? 3.042 -1.334 -24.411 1.00 14.18 109 PHE A O 1
ATOM 652 N N . TRP A 1 86 ? 4.608 0.187 -23.890 1.00 13.76 110 TRP A N 1
ATOM 653 C CA . TRP A 1 86 ? 5.671 -0.597 -24.464 1.00 14.91 110 TRP A CA 1
ATOM 654 C C . TRP A 1 86 ? 6.289 -1.507 -23.403 1.00 14.94 110 TRP A C 1
ATOM 655 O O . TRP A 1 86 ? 6.774 -1.020 -22.362 1.00 15.12 110 TRP A O 1
ATOM 666 N N . ASN A 1 87 ? 6.232 -2.803 -23.677 1.00 13.31 111 ASN A N 1
ATOM 667 C CA . ASN A 1 87 ? 6.706 -3.791 -22.741 1.00 15.37 111 ASN A CA 1
ATOM 668 C C . ASN A 1 87 ? 8.008 -4.357 -23.311 1.00 15.42 111 ASN A C 1
ATOM 669 O O . ASN A 1 87 ? 7.979 -4.966 -24.389 1.00 16.49 111 ASN A O 1
ATOM 674 N N . ARG A 1 88 ? 9.104 -4.189 -22.549 1.00 15.61 112 ARG A N 1
ATOM 675 C CA . ARG A 1 88 ? 10.425 -4.726 -22.883 1.00 17.00 112 ARG A CA 1
ATOM 676 C C . ARG A 1 88 ? 10.461 -6.113 -22.268 1.00 16.70 112 ARG A C 1
ATOM 677 O O . ARG A 1 88 ? 10.472 -6.256 -21.028 1.00 18.10 112 ARG A O 1
ATOM 685 N N . LEU A 1 89 ? 10.424 -7.115 -23.127 1.00 17.48 113 LEU A N 1
ATOM 686 C CA . LEU A 1 89 ? 10.198 -8.475 -22.735 1.00 17.54 113 LEU A CA 1
ATOM 687 C C . LEU A 1 89 ? 11.537 -9.204 -22.863 1.00 18.78 113 LEU A C 1
ATOM 688 O O . LEU A 1 89 ? 12.213 -9.083 -23.879 1.00 18.77 113 LEU A O 1
ATOM 693 N N . HIS A 1 90 ? 11.905 -9.936 -21.829 1.00 18.36 114 HIS A N 1
ATOM 694 C CA . HIS A 1 90 ? 13.061 -10.816 -21.926 1.00 20.68 114 HIS A CA 1
ATOM 695 C C . HIS A 1 90 ? 12.524 -12.181 -21.591 1.00 21.10 114 HIS A C 1
ATOM 696 O O . HIS A 1 90 ? 12.058 -12.378 -20.478 1.00 22.16 114 HIS A O 1
ATOM 703 N N . ILE A 1 91 ? 12.560 -13.117 -22.536 1.00 18.49 115 ILE A N 1
ATOM 704 C CA . ILE A 1 91 ? 12.065 -14.469 -22.288 1.00 17.58 115 ILE A CA 1
ATOM 705 C C . ILE A 1 91 ? 13.241 -15.427 -22.423 1.00 18.47 115 ILE A C 1
ATOM 706 O O . ILE A 1 91 ? 13.996 -15.332 -23.388 1.00 19.48 115 ILE A O 1
ATOM 711 N N . SER A 1 92 ? 13.354 -16.349 -21.478 1.00 17.64 116 SER A N 1
ATOM 712 C CA . SER A 1 92 ? 14.388 -17.394 -21.501 1.00 17.52 116 SER A CA 1
ATOM 713 C C . SER A 1 92 ? 13.770 -18.734 -21.237 1.00 17.55 116 SER A C 1
ATOM 714 O O . SER A 1 92 ? 12.941 -18.859 -20.337 1.00 15.76 116 SER A O 1
ATOM 717 N N . PRO A 1 93 ? 14.196 -19.775 -21.966 1.00 16.18 117 PRO A N 1
ATOM 718 C CA . PRO A 1 93 ? 13.811 -21.100 -21.495 1.00 17.06 117 PRO A CA 1
ATOM 719 C C . PRO A 1 93 ? 14.591 -21.424 -20.235 1.00 18.25 117 PRO A C 1
ATOM 720 O O . PRO A 1 93 ? 15.663 -20.855 -20.006 1.00 19.20 117 PRO A O 1
ATOM 724 N N . VAL A 1 94 ? 14.035 -22.302 -19.414 1.00 18.28 118 VAL A N 1
ATOM 725 C CA . VAL A 1 94 ? 14.755 -22.847 -18.255 1.00 18.94 118 VAL A CA 1
ATOM 726 C C . VAL A 1 94 ? 14.885 -24.321 -18.549 1.00 19.24 118 VAL A C 1
ATOM 727 O O . VAL A 1 94 ? 13.885 -25.038 -18.663 1.00 17.10 118 VAL A O 1
ATOM 731 N N . HIS A 1 95 ? 16.122 -24.768 -18.708 1.00 19.39 119 HIS A N 1
ATOM 732 C CA . HIS A 1 95 ? 16.416 -26.168 -18.980 1.00 21.39 119 HIS A CA 1
ATOM 733 C C . HIS A 1 95 ? 16.996 -26.817 -17.720 1.00 22.17 119 HIS A C 1
ATOM 734 O O . HIS A 1 95 ? 17.847 -26.204 -17.043 1.00 22.80 119 HIS A O 1
ATOM 741 N N . ASN A 1 96 ? 16.572 -28.044 -17.416 1.00 22.92 120 ASN A N 1
ATOM 742 C CA . ASN A 1 96 ? 17.151 -28.816 -16.310 1.00 24.03 120 ASN A CA 1
ATOM 743 C C . ASN A 1 96 ? 18.627 -29.116 -16.578 1.00 24.09 120 ASN A C 1
ATOM 744 O O . ASN A 1 96 ? 19.088 -28.983 -17.701 1.00 24.13 120 ASN A O 1
ATOM 749 N N . ALA A 1 97 ? 19.360 -29.544 -15.546 1.00 24.62 121 ALA A N 1
ATOM 750 C CA . ALA A 1 97 ? 20.764 -29.888 -15.770 1.00 26.00 121 ALA A CA 1
ATOM 751 C C . ALA A 1 97 ? 20.832 -30.979 -16.836 1.00 26.43 121 ALA A C 1
ATOM 752 O O . ALA A 1 97 ? 21.782 -31.004 -17.625 1.00 28.16 121 ALA A O 1
ATOM 754 N N . ASN A 1 98 ? 19.811 -31.840 -16.899 1.00 25.23 122 ASN A N 1
ATOM 755 C CA . ASN A 1 98 ? 19.749 -32.883 -17.922 1.00 26.56 122 ASN A CA 1
ATOM 756 C C . ASN A 1 98 ? 19.384 -32.425 -19.358 1.00 25.94 122 ASN A C 1
ATOM 757 O O . ASN A 1 98 ? 19.265 -33.262 -20.271 1.00 26.00 122 ASN A O 1
ATOM 762 N N . GLY A 1 99 ? 19.186 -31.118 -19.538 1.00 24.28 123 GLY A N 1
ATOM 763 C CA . GLY A 1 99 ? 18.936 -30.520 -20.843 1.00 23.26 123 GLY A CA 1
ATOM 764 C C . GLY A 1 99 ? 17.466 -30.393 -21.221 1.00 23.05 123 GLY A C 1
ATOM 765 O O . GLY A 1 99 ? 17.153 -29.754 -22.220 1.00 23.64 123 GLY A O 1
ATOM 766 N N . ARG A 1 100 ? 16.573 -31.003 -20.439 1.00 21.60 124 ARG A N 1
ATOM 767 C CA . ARG A 1 100 ? 15.156 -31.042 -20.822 1.00 21.94 124 ARG A CA 1
ATOM 768 C C . ARG A 1 100 ? 14.508 -29.714 -20.391 1.00 21.40 124 ARG A C 1
ATOM 769 O O . ARG A 1 100 ? 14.939 -29.105 -19.402 1.00 21.99 124 ARG A O 1
ATOM 771 N N . LEU A 1 101 ? 13.556 -29.235 -21.205 1.00 20.36 125 LEU A N 1
ATOM 772 C CA . LEU A 1 101 ? 12.921 -27.930 -20.996 1.00 19.44 125 LEU A CA 1
ATOM 773 C C . LEU A 1 101 ? 11.978 -28.102 -19.819 1.00 18.84 125 LEU A C 1
ATOM 774 O O . LEU A 1 101 ? 11.205 -29.069 -19.776 1.00 18.69 125 LEU A O 1
ATOM 779 N N . GLN A 1 102 ? 12.054 -27.188 -18.854 1.00 17.64 126 GLN A N 1
ATOM 780 C CA . GLN A 1 102 ? 11.222 -27.322 -17.674 1.00 18.02 126 GLN A CA 1
ATOM 781 C C . GLN A 1 102 ? 10.193 -26.185 -17.566 1.00 16.34 126 GLN A C 1
ATOM 782 O O . GLN A 1 102 ? 9.003 -26.415 -17.293 1.00 15.87 126 GLN A O 1
ATOM 788 N N . HIS A 1 103 ? 10.663 -24.969 -17.797 1.00 16.17 127 HIS A N 1
ATOM 789 C CA . HIS A 1 103 ? 9.844 -23.746 -17.681 1.00 16.49 127 HIS A CA 1
ATOM 790 C C . HIS A 1 103 ? 10.251 -22.775 -18.732 1.00 15.69 127 HIS A C 1
ATOM 791 O O . HIS A 1 103 ? 11.331 -22.890 -19.351 1.00 15.93 127 HIS A O 1
ATOM 798 N N . PHE A 1 104 ? 9.428 -21.752 -18.927 1.00 13.48 128 PHE A N 1
ATOM 799 C CA . PHE A 1 104 ? 9.975 -20.475 -19.428 1.00 13.75 128 PHE A CA 1
ATOM 800 C C . PHE A 1 104 ? 9.858 -19.425 -18.331 1.00 13.47 128 PHE A C 1
ATOM 801 O O . PHE A 1 104 ? 8.925 -19.477 -17.508 1.00 14.77 128 PHE A O 1
ATOM 809 N N . VAL A 1 105 ? 10.785 -18.480 -18.326 1.00 13.20 129 VAL A N 1
ATOM 810 C CA . VAL A 1 105 ? 10.754 -17.364 -17.399 1.00 13.06 129 VAL A CA 1
ATOM 811 C C . VAL A 1 105 ? 10.927 -16.067 -18.182 1.00 13.66 129 VAL A C 1
ATOM 812 O O . VAL A 1 105 ? 11.545 -16.044 -19.278 1.00 14.51 129 VAL A O 1
ATOM 816 N N . SER A 1 106 ? 10.337 -14.987 -17.669 1.00 14.22 130 SER A N 1
ATOM 817 C CA . SER A 1 106 ? 10.498 -13.680 -18.324 1.00 15.11 130 SER A CA 1
ATOM 818 C C . SER A 1 106 ? 10.766 -12.572 -17.321 1.00 15.18 130 SER A C 1
ATOM 819 O O . SER A 1 106 ? 10.419 -12.695 -16.141 1.00 14.69 130 SER A O 1
ATOM 822 N N . SER A 1 107 ? 11.371 -11.489 -17.831 1.00 15.90 131 SER A N 1
ATOM 823 C CA . SER A 1 107 ? 11.326 -10.154 -17.217 1.00 18.43 131 SER A CA 1
ATOM 824 C C . SER A 1 107 ? 10.469 -9.255 -18.102 1.00 18.71 131 SER A C 1
ATOM 825 O O . SER A 1 107 ? 10.374 -9.453 -19.356 1.00 20.22 131 SER A O 1
ATOM 828 N N . GLN A 1 108 ? 9.793 -8.292 -17.478 1.00 18.04 132 GLN A N 1
ATOM 829 C CA . GLN A 1 108 ? 8.967 -7.333 -18.222 1.00 17.54 132 GLN A CA 1
ATOM 830 C C . GLN A 1 108 ? 9.291 -5.977 -17.613 1.00 17.10 132 GLN A C 1
ATOM 831 O O . GLN A 1 108 ? 9.662 -5.874 -16.436 1.00 16.12 132 GLN A O 1
ATOM 837 N N . LEU A 1 109 ? 9.158 -4.950 -18.434 1.00 16.64 133 LEU A N 1
ATOM 838 C CA . LEU A 1 109 ? 9.386 -3.618 -17.955 1.00 18.62 133 LEU A CA 1
ATOM 839 C C . LEU A 1 109 ? 8.667 -2.632 -18.843 1.00 17.30 133 LEU A C 1
ATOM 840 O O . LEU A 1 109 ? 8.704 -2.765 -20.062 1.00 18.14 133 LEU A O 1
ATOM 845 N N . ASP A 1 110 ? 8.001 -1.654 -18.238 1.00 17.17 134 ASP A N 1
ATOM 846 C CA . ASP A 1 110 ? 7.384 -0.583 -19.003 1.00 17.18 134 ASP A CA 1
ATOM 847 C C . ASP A 1 110 ? 8.450 0.381 -19.477 1.00 17.79 134 ASP A C 1
ATOM 848 O O . ASP A 1 110 ? 9.032 1.106 -18.660 1.00 18.99 134 ASP A O 1
ATOM 853 N N . VAL A 1 111 ? 8.694 0.400 -20.780 1.00 17.97 135 VAL A N 1
ATOM 854 C CA . VAL A 1 111 ? 9.722 1.288 -21.374 1.00 18.75 135 VAL A CA 1
ATOM 855 C C . VAL A 1 111 ? 9.102 2.401 -22.237 1.00 19.11 135 VAL A C 1
ATOM 856 O O . VAL A 1 111 ? 9.776 2.968 -23.105 1.00 20.78 135 VAL A O 1
ATOM 860 N N . THR A 1 112 ? 7.805 2.666 -22.036 1.00 19.35 136 THR A N 1
ATOM 861 C CA . THR A 1 112 ? 7.095 3.658 -22.819 1.00 18.90 136 THR A CA 1
ATOM 862 C C . THR A 1 112 ? 7.887 4.969 -22.839 1.00 20.98 136 THR A C 1
ATOM 863 O O . THR A 1 112 ? 8.089 5.546 -23.896 1.00 21.70 136 THR A O 1
ATOM 867 N N . LEU A 1 113 ? 8.333 5.415 -21.669 1.00 22.69 137 LEU A N 1
ATOM 868 C CA . LEU A 1 113 ? 8.979 6.735 -21.561 1.00 25.15 137 LEU A CA 1
ATOM 869 C C . LEU A 1 113 ? 10.281 6.816 -22.368 1.00 26.47 137 LEU A C 1
ATOM 870 O O . LEU A 1 113 ? 10.691 7.910 -22.785 1.00 27.38 137 LEU A O 1
ATOM 875 N N . GLU A 1 114 ? 10.925 5.670 -22.586 1.00 27.03 138 GLU A N 1
ATOM 876 C CA . GLU A 1 114 ? 12.149 5.590 -23.401 1.00 28.20 138 GLU A CA 1
ATOM 877 C C . GLU A 1 114 ? 11.834 5.645 -24.901 1.00 28.81 138 GLU A C 1
ATOM 878 O O . GLU A 1 114 ? 12.524 6.303 -25.686 1.00 28.72 138 GLU A O 1
ATOM 884 N N . LEU A 1 115 ? 10.776 4.966 -25.306 1.00 28.44 139 LEU A N 1
ATOM 885 C CA . LEU A 1 115 ? 10.472 4.865 -26.725 1.00 29.19 139 LEU A CA 1
ATOM 886 C C . LEU A 1 115 ? 9.539 5.966 -27.272 1.00 29.67 139 LEU A C 1
ATOM 887 O O . LEU A 1 115 ? 9.424 6.121 -28.513 1.00 29.71 139 LEU A O 1
ATOM 892 N N . VAL A 1 116 ? 8.861 6.684 -26.367 1.00 30.36 140 VAL A N 1
ATOM 893 C CA . VAL A 1 116 ? 7.911 7.754 -26.739 1.00 30.73 140 VAL A CA 1
ATOM 894 C C . VAL A 1 116 ? 8.289 9.051 -26.008 1.00 31.50 140 VAL A C 1
ATOM 895 O O . VAL A 1 116 ? 7.863 9.282 -24.865 1.00 31.08 140 VAL A O 1
ATOM 899 N N . THR B 1 6 ? -2.413 -28.470 -10.148 1.00 37.52 30 THR B N 1
ATOM 900 C CA . THR B 1 6 ? -2.356 -29.413 -8.996 1.00 36.94 30 THR B CA 1
ATOM 901 C C . THR B 1 6 ? -1.580 -30.662 -9.388 1.00 35.72 30 THR B C 1
ATOM 902 O O . THR B 1 6 ? -1.475 -31.620 -8.607 1.00 35.60 30 THR B O 1
ATOM 906 N N . LEU B 1 7 ? -1.024 -30.653 -10.598 1.00 33.85 31 LEU B N 1
ATOM 907 C CA . LEU B 1 7 ? -0.332 -31.846 -11.055 1.00 32.79 31 LEU B CA 1
ATOM 908 C C . LEU B 1 7 ? 1.156 -31.806 -10.859 1.00 30.12 31 LEU B C 1
ATOM 909 O O . LEU B 1 7 ? 1.741 -32.818 -10.452 1.00 32.01 31 LEU B O 1
ATOM 914 N N . MET B 1 8 ? 1.775 -30.672 -11.174 1.00 26.60 32 MET B N 1
ATOM 915 C CA . MET B 1 8 ? 3.223 -30.625 -11.188 1.00 23.05 32 MET B CA 1
ATOM 916 C C . MET B 1 8 ? 3.772 -29.723 -10.073 1.00 20.59 32 MET B C 1
ATOM 917 O O . MET B 1 8 ? 3.798 -28.493 -10.212 1.00 20.06 32 MET B O 1
ATOM 922 N N . PRO B 1 9 ? 4.194 -30.346 -8.964 1.00 19.51 33 PRO B N 1
ATOM 923 C CA . PRO B 1 9 ? 4.741 -29.580 -7.817 1.00 17.70 33 PRO B CA 1
ATOM 924 C C . PRO B 1 9 ? 5.788 -28.574 -8.242 1.00 17.30 33 PRO B C 1
ATOM 925 O O . PRO B 1 9 ? 6.678 -28.873 -9.070 1.00 16.19 33 PRO B O 1
ATOM 929 N N . MET B 1 10 ? 5.678 -27.378 -7.680 1.00 15.23 34 MET B N 1
ATOM 930 C CA . MET B 1 10 ? 6.629 -26.302 -8.028 1.00 13.58 34 MET B CA 1
ATOM 931 C C . MET B 1 10 ? 6.843 -25.413 -6.816 1.00 14.58 34 MET B C 1
ATOM 932 O O . MET B 1 10 ? 5.907 -25.056 -6.117 1.00 14.57 34 MET B O 1
ATOM 937 N N . LEU B 1 11 ? 8.111 -25.068 -6.593 1.00 14.15 35 LEU B N 1
ATOM 938 C CA . LEU B 1 11 ? 8.520 -24.072 -5.612 1.00 13.61 35 LEU B CA 1
ATOM 939 C C . LEU B 1 11 ? 9.286 -22.911 -6.239 1.00 12.26 35 LEU B C 1
ATOM 940 O O . LEU B 1 11 ? 9.976 -23.073 -7.246 1.00 13.97 35 LEU B O 1
ATOM 945 N N . ILE B 1 12 ? 9.200 -21.744 -5.609 1.00 12.30 36 ILE B N 1
ATOM 946 C CA . ILE B 1 12 ? 10.130 -20.660 -5.895 1.00 11.56 36 ILE B CA 1
ATOM 947 C C . ILE B 1 12 ? 10.728 -20.286 -4.547 1.00 11.37 36 ILE B C 1
ATOM 948 O O . ILE B 1 12 ? 9.970 -20.120 -3.583 1.00 12.82 36 ILE B O 1
ATOM 953 N N . THR B 1 13 ? 12.038 -20.097 -4.499 1.00 12.43 37 THR B N 1
ATOM 954 C CA . THR B 1 13 ? 12.671 -19.580 -3.281 1.00 12.31 37 THR B CA 1
ATOM 955 C C . THR B 1 13 ? 13.340 -18.223 -3.557 1.00 11.78 37 THR B C 1
ATOM 956 O O . THR B 1 13 ? 13.571 -17.843 -4.718 1.00 12.85 37 THR B O 1
ATOM 960 N N . ASN B 1 14 ? 13.640 -17.488 -2.507 1.00 12.92 38 ASN B N 1
ATOM 961 C CA . ASN B 1 14 ? 14.362 -16.215 -2.684 1.00 13.14 38 ASN B CA 1
ATOM 962 C C . ASN B 1 14 ? 15.724 -16.292 -1.993 1.00 14.13 38 ASN B C 1
ATOM 963 O O . ASN B 1 14 ? 15.775 -16.218 -0.752 1.00 13.82 38 ASN B O 1
ATOM 968 N N . PRO B 1 15 ? 16.796 -16.443 -2.783 1.00 14.32 39 PRO B N 1
ATOM 969 C CA . PRO B 1 15 ? 18.142 -16.649 -2.217 1.00 16.05 39 PRO B CA 1
ATOM 970 C C . PRO B 1 15 ? 18.691 -15.361 -1.632 1.00 17.34 39 PRO B C 1
ATOM 971 O O . PRO B 1 15 ? 19.710 -15.395 -0.925 1.00 19.21 39 PRO B O 1
ATOM 975 N N . HIS B 1 16 ? 18.003 -14.258 -1.847 1.00 17.28 40 HIS B N 1
ATOM 976 C CA . HIS B 1 16 ? 18.438 -13.009 -1.214 1.00 19.29 40 HIS B CA 1
ATOM 977 C C . HIS B 1 16 ? 17.828 -12.740 0.132 1.00 19.97 40 HIS B C 1
ATOM 978 O O . HIS B 1 16 ? 18.198 -11.755 0.801 1.00 22.13 40 HIS B O 1
ATOM 985 N N . LEU B 1 17 ? 16.911 -13.608 0.565 1.00 17.93 41 LEU B N 1
ATOM 986 C CA . LEU B 1 17 ? 16.419 -13.534 1.932 1.00 18.17 41 LEU B CA 1
ATOM 987 C C . LEU B 1 17 ? 17.193 -14.537 2.780 1.00 17.14 41 LEU B C 1
ATOM 988 O O . LEU B 1 17 ? 17.792 -15.461 2.246 1.00 16.41 41 LEU B O 1
ATOM 993 N N . PRO B 1 18 ? 17.201 -14.341 4.094 1.00 17.24 42 PRO B N 1
ATOM 994 C CA . PRO B 1 18 ? 18.040 -15.217 4.875 1.00 16.64 42 PRO B CA 1
ATOM 995 C C . PRO B 1 18 ? 17.592 -16.658 4.730 1.00 14.29 42 PRO B C 1
ATOM 996 O O . PRO B 1 18 ? 16.430 -16.949 4.935 1.00 15.83 42 PRO B O 1
ATOM 1000 N N . ASP B 1 19 ? 18.573 -17.512 4.444 1.00 13.81 43 ASP B N 1
ATOM 1001 C CA . ASP B 1 19 ? 18.435 -18.972 4.325 1.00 13.18 43 ASP B CA 1
ATOM 1002 C C . ASP B 1 19 ? 17.501 -19.387 3.182 1.00 13.67 43 ASP B C 1
ATOM 1003 O O . ASP B 1 19 ? 16.918 -20.473 3.234 1.00 14.56 43 ASP B O 1
ATOM 1008 N N . ASN B 1 20 ? 17.378 -18.542 2.161 1.00 13.79 44 ASN B N 1
ATOM 1009 C CA . ASN B 1 20 ? 16.729 -18.950 0.876 1.00 13.60 44 ASN B CA 1
ATOM 1010 C C . ASN B 1 20 ? 15.350 -19.603 1.107 1.00 14.08 44 ASN B C 1
ATOM 1011 O O . ASN B 1 20 ? 15.119 -20.755 0.751 1.00 14.50 44 ASN B O 1
ATOM 1016 N N . PRO B 1 21 ? 14.403 -18.846 1.695 1.00 12.99 45 PRO B N 1
ATOM 1017 C CA . PRO B 1 21 ? 13.125 -19.425 2.029 1.00 13.05 45 PRO B CA 1
ATOM 1018 C C . PRO B 1 21 ? 12.227 -19.590 0.797 1.00 13.84 45 PRO B C 1
ATOM 1019 O O . PRO B 1 21 ? 12.366 -18.861 -0.226 1.00 12.06 45 PRO B O 1
ATOM 1023 N N . ILE B 1 22 ? 11.292 -20.536 0.942 1.00 12.81 46 ILE B N 1
ATOM 1024 C CA . ILE B 1 22 ? 10.164 -20.679 -0.015 1.00 13.20 46 ILE B CA 1
ATOM 1025 C C . ILE B 1 22 ? 9.291 -19.409 0.010 1.00 12.63 46 ILE B C 1
ATOM 1026 O O . ILE B 1 22 ? 8.785 -19.006 1.054 1.00 12.87 46 ILE B O 1
ATOM 1031 N N . VAL B 1 23 ? 9.136 -18.812 -1.176 1.00 13.86 47 VAL B N 1
ATOM 1032 C CA . VAL B 1 23 ? 8.268 -17.630 -1.371 1.00 14.64 47 VAL B CA 1
ATOM 1033 C C . VAL B 1 23 ? 7.044 -17.972 -2.215 1.00 14.06 47 VAL B C 1
ATOM 1034 O O . VAL B 1 23 ? 6.092 -17.189 -2.264 1.00 15.03 47 VAL B O 1
ATOM 1038 N N . PHE B 1 24 ? 7.051 -19.163 -2.835 1.00 14.74 48 PHE B N 1
ATOM 1039 C CA . PHE B 1 24 ? 5.849 -19.632 -3.568 1.00 14.15 48 PHE B CA 1
ATOM 1040 C C . PHE B 1 24 ? 5.828 -21.128 -3.570 1.00 14.20 48 PHE B C 1
ATOM 1041 O O . PHE B 1 24 ? 6.872 -21.745 -3.821 1.00 14.74 48 PHE B O 1
ATOM 1049 N N . ALA B 1 25 ? 4.650 -21.713 -3.333 1.00 14.26 49 ALA B N 1
ATOM 1050 C CA . ALA B 1 25 ? 4.434 -23.155 -3.463 1.00 13.24 49 ALA B CA 1
ATOM 1051 C C . ALA B 1 25 ? 3.057 -23.370 -4.085 1.00 14.83 49 ALA B C 1
ATOM 1052 O O . ALA B 1 25 ? 2.097 -22.800 -3.605 1.00 15.92 49 ALA B O 1
ATOM 1054 N N . ASN B 1 26 ? 2.993 -24.154 -5.138 1.00 15.18 50 ASN B N 1
ATOM 1055 C CA . ASN B 1 26 ? 1.701 -24.352 -5.806 1.00 16.58 50 ASN B CA 1
ATOM 1056 C C . ASN B 1 26 ? 0.912 -25.428 -5.092 1.00 17.72 50 ASN B C 1
ATOM 1057 O O . ASN B 1 26 ? 1.456 -26.125 -4.224 1.00 16.95 50 ASN B O 1
ATOM 1062 N N . PRO B 1 27 ? -0.404 -25.529 -5.371 1.00 18.13 51 PRO B N 1
ATOM 1063 C CA . PRO B 1 27 ? -1.156 -26.537 -4.655 1.00 18.94 51 PRO B CA 1
ATOM 1064 C C . PRO B 1 27 ? -0.651 -27.953 -4.882 1.00 18.37 51 PRO B C 1
ATOM 1065 O O . PRO B 1 27 ? -0.780 -28.746 -3.952 1.00 19.20 51 PRO B O 1
ATOM 1069 N N . ALA B 1 28 ? -0.029 -28.233 -6.035 1.00 18.69 52 ALA B N 1
ATOM 1070 C CA . ALA B 1 28 ? 0.543 -29.563 -6.348 1.00 17.00 52 ALA B CA 1
ATOM 1071 C C . ALA B 1 28 ? 1.601 -29.931 -5.317 1.00 17.57 52 ALA B C 1
ATOM 1072 O O . ALA B 1 28 ? 1.729 -31.088 -4.922 1.00 17.18 52 ALA B O 1
ATOM 1074 N N . PHE B 1 29 ? 2.378 -28.926 -4.895 1.00 16.51 53 PHE B N 1
ATOM 1075 C CA . PHE B 1 29 ? 3.413 -29.176 -3.915 1.00 17.43 53 PHE B CA 1
ATOM 1076 C C . PHE B 1 29 ? 2.816 -29.508 -2.568 1.00 16.29 53 PHE B C 1
ATOM 1077 O O . PHE B 1 29 ? 3.329 -30.369 -1.864 1.00 16.22 53 PHE B O 1
ATOM 1085 N N . LEU B 1 30 ? 1.732 -28.820 -2.211 1.00 17.60 54 LEU B N 1
ATOM 1086 C CA . LEU B 1 30 ? 1.055 -29.087 -0.945 1.00 19.67 54 LEU B CA 1
ATOM 1087 C C . LEU B 1 30 ? 0.512 -30.526 -0.947 1.00 20.71 54 LEU B C 1
ATOM 1088 O O . LEU B 1 30 ? 0.559 -31.222 0.064 1.00 22.71 54 LEU B O 1
ATOM 1093 N N . LYS B 1 31 ? -0.025 -30.951 -2.082 1.00 22.58 55 LYS B N 1
ATOM 1094 C CA . LYS B 1 31 ? -0.506 -32.347 -2.235 1.00 23.66 55 LYS B CA 1
ATOM 1095 C C . LYS B 1 31 ? 0.621 -33.378 -2.127 1.00 24.16 55 LYS B C 1
ATOM 1096 O O . LYS B 1 31 ? 0.458 -34.400 -1.413 1.00 26.04 55 LYS B O 1
ATOM 1102 N N . LEU B 1 32 ? 1.743 -33.094 -2.788 1.00 23.30 56 LEU B N 1
ATOM 1103 C CA . LEU B 1 32 ? 2.924 -33.949 -2.834 1.00 23.58 56 LEU B CA 1
ATOM 1104 C C . LEU B 1 32 ? 3.390 -34.249 -1.413 1.00 23.88 56 LEU B C 1
ATOM 1105 O O . LEU B 1 32 ? 3.611 -35.413 -1.058 1.00 24.32 56 LEU B O 1
ATOM 1110 N N . THR B 1 33 ? 3.444 -33.211 -0.583 1.00 22.35 57 THR B N 1
ATOM 1111 C CA . THR B 1 33 ? 4.082 -33.311 0.730 1.00 22.44 57 THR B CA 1
ATOM 1112 C C . THR B 1 33 ? 3.124 -33.496 1.908 1.00 21.22 57 THR B C 1
ATOM 1113 O O . THR B 1 33 ? 3.580 -33.786 3.005 1.00 20.30 57 THR B O 1
ATOM 1117 N N . GLY B 1 34 ? 1.821 -33.278 1.702 1.00 21.80 58 GLY B N 1
ATOM 1118 C CA . GLY B 1 34 ? 0.845 -33.351 2.787 1.00 22.28 58 GLY B CA 1
ATOM 1119 C C . GLY B 1 34 ? 0.735 -32.134 3.696 1.00 22.26 58 GLY B C 1
ATOM 1120 O O . GLY B 1 34 ? -0.089 -32.100 4.610 1.00 22.74 58 GLY B O 1
ATOM 1121 N N . TYR B 1 35 ? 1.581 -31.136 3.448 1.00 21.49 59 TYR B N 1
ATOM 1122 C CA . TYR B 1 35 ? 1.567 -29.925 4.259 1.00 22.05 59 TYR B CA 1
ATOM 1123 C C . TYR B 1 35 ? 0.570 -28.910 3.749 1.00 21.57 59 TYR B C 1
ATOM 1124 O O . TYR B 1 35 ? 0.212 -28.910 2.566 1.00 23.73 59 TYR B O 1
ATOM 1133 N N . GLU B 1 36 ? 0.114 -28.050 4.651 1.00 21.77 60 GLU B N 1
ATOM 1134 C CA . GLU B 1 36 ? -0.671 -26.881 4.264 1.00 22.03 60 GLU B CA 1
ATOM 1135 C C . GLU B 1 36 ? 0.270 -25.717 4.029 1.00 22.57 60 GLU B C 1
ATOM 1136 O O . GLU B 1 36 ? 1.392 -25.742 4.524 1.00 21.78 60 GLU B O 1
ATOM 1142 N N . ALA B 1 37 ? -0.186 -24.714 3.284 1.00 22.12 61 ALA B N 1
ATOM 1143 C CA . ALA B 1 37 ? 0.694 -23.627 2.837 1.00 22.81 61 ALA B CA 1
ATOM 1144 C C . ALA B 1 37 ? 1.337 -22.894 3.996 1.00 23.17 61 ALA B C 1
ATOM 1145 O O . ALA B 1 37 ? 2.494 -22.485 3.910 1.00 22.56 61 ALA B O 1
ATOM 1147 N N . ASP B 1 38 ? 0.590 -22.729 5.082 1.00 22.86 62 ASP B N 1
ATOM 1148 C CA . ASP B 1 38 ? 1.105 -21.990 6.223 1.00 23.57 62 ASP B CA 1
ATOM 1149 C C . ASP B 1 38 ? 2.265 -22.720 6.903 1.00 22.75 62 ASP B C 1
ATOM 1150 O O . ASP B 1 38 ? 3.032 -22.122 7.643 1.00 23.06 62 ASP B O 1
ATOM 1155 N N . GLU B 1 39 ? 2.399 -24.011 6.606 1.00 22.21 63 GLU B N 1
ATOM 1156 C CA . GLU B 1 39 ? 3.429 -24.850 7.197 1.00 21.99 63 GLU B CA 1
ATOM 1157 C C . GLU B 1 39 ? 4.606 -24.981 6.257 1.00 20.68 63 GLU B C 1
ATOM 1158 O O . GLU B 1 39 ? 5.568 -25.697 6.561 1.00 21.48 63 GLU B O 1
ATOM 1164 N N 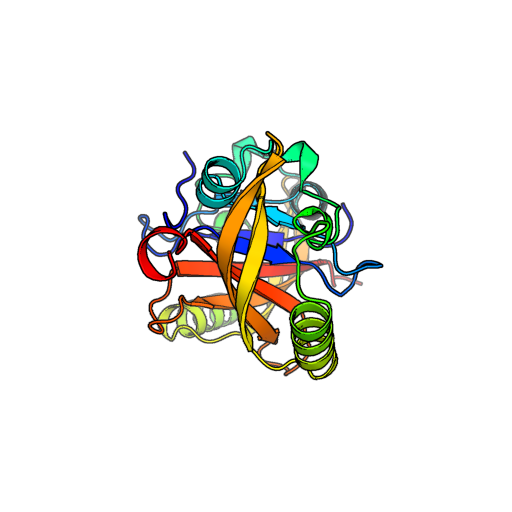. VAL B 1 40 ? 4.536 -24.339 5.082 1.00 18.40 64 VAL B N 1
ATOM 1165 C CA . VAL B 1 40 ? 5.642 -24.414 4.104 1.00 17.52 64 VAL B CA 1
ATOM 1166 C C . VAL B 1 40 ? 6.224 -23.052 3.775 1.00 17.34 64 VAL B C 1
ATOM 1167 O O . VAL B 1 40 ? 7.436 -22.922 3.614 1.00 15.84 64 VAL B O 1
ATOM 1171 N N . MET B 1 41 ? 5.373 -22.037 3.659 1.00 17.02 65 MET B N 1
ATOM 1172 C CA . MET B 1 41 ? 5.863 -20.751 3.156 1.00 17.94 65 MET B CA 1
ATOM 1173 C C . MET B 1 41 ? 6.815 -20.197 4.207 1.00 15.20 65 MET B C 1
ATOM 1174 O O . MET B 1 41 ? 6.580 -20.356 5.424 1.00 15.71 65 MET B O 1
ATOM 1179 N N . GLY B 1 42 ? 7.846 -19.508 3.735 1.00 15.28 66 GLY B N 1
ATOM 1180 C CA . GLY B 1 42 ? 8.821 -18.876 4.588 1.00 14.88 66 GLY B CA 1
ATOM 1181 C C . GLY B 1 42 ? 9.885 -19.785 5.191 1.00 13.52 66 GLY B C 1
ATOM 1182 O O . GLY B 1 42 ? 10.705 -19.319 6.014 1.00 16.07 66 GLY B O 1
ATOM 1183 N N . ARG B 1 43 ? 9.871 -21.072 4.836 1.00 13.52 67 ARG B N 1
ATOM 1184 C CA . ARG B 1 43 ? 10.865 -22.024 5.368 1.00 12.15 67 ARG B CA 1
ATOM 1185 C C . ARG B 1 43 ? 11.877 -22.425 4.302 1.00 13.21 67 ARG B C 1
ATOM 1186 O O . ARG B 1 43 ? 11.612 -22.372 3.077 1.00 13.42 67 ARG B O 1
ATOM 1194 N N . ASN B 1 44 ? 13.046 -22.855 4.776 1.00 13.08 68 ASN B N 1
ATOM 1195 C CA . ASN B 1 44 ? 13.991 -23.514 3.909 1.00 13.42 68 ASN B CA 1
ATOM 1196 C C . ASN B 1 44 ? 13.452 -24.930 3.641 1.00 14.31 68 ASN B C 1
ATOM 1197 O O . ASN B 1 44 ? 12.959 -25.607 4.572 1.00 14.65 68 ASN B O 1
ATOM 1202 N N A CYS B 1 45 ? 13.521 -25.350 2.381 0.50 15.06 69 CYS B N 1
ATOM 1203 N N B CYS B 1 45 ? 13.521 -25.335 2.372 0.50 14.38 69 CYS B N 1
ATOM 1204 C CA A CYS B 1 45 ? 12.935 -26.625 1.972 0.50 15.74 69 CYS B CA 1
ATOM 1205 C CA B CYS B 1 45 ? 13.014 -26.632 1.899 0.50 14.32 69 CYS B CA 1
ATOM 1206 C C A CYS B 1 45 ? 13.614 -27.869 2.582 0.50 15.50 69 CYS B C 1
ATOM 1207 C C B CYS B 1 45 ? 13.554 -27.847 2.674 0.50 14.64 69 CYS B C 1
ATOM 1208 O O A CYS B 1 45 ? 13.138 -28.986 2.382 0.50 16.16 69 CYS B O 1
ATOM 1209 O O B CYS B 1 45 ? 12.925 -28.916 2.685 0.50 15.00 69 CYS B O 1
ATOM 1214 N N . ARG B 1 46 ? 14.694 -27.679 3.344 1.00 14.44 70 ARG B N 1
ATOM 1215 C CA . ARG B 1 46 ? 15.322 -28.799 4.081 1.00 15.77 70 ARG B CA 1
ATOM 1216 C C . ARG B 1 46 ? 14.410 -29.432 5.132 1.00 16.91 70 ARG B C 1
ATOM 1217 O O . ARG B 1 46 ? 14.682 -30.550 5.574 1.00 16.96 70 ARG B O 1
ATOM 1225 N N . PHE B 1 47 ? 13.332 -28.745 5.526 1.00 17.45 71 PHE B N 1
ATOM 1226 C CA . PHE B 1 47 ? 12.387 -29.330 6.500 1.00 17.52 71 PHE B CA 1
ATOM 1227 C C . PHE B 1 47 ? 11.801 -30.668 6.019 1.00 18.84 71 PHE B C 1
ATOM 1228 O O . PHE B 1 47 ? 11.287 -31.424 6.823 1.00 19.88 71 PHE B O 1
ATOM 1236 N N . LEU B 1 48 ? 11.788 -30.917 4.707 1.00 18.39 72 LEU B N 1
ATOM 1237 C CA . LEU B 1 48 ? 11.240 -32.182 4.194 1.00 18.85 72 LEU B CA 1
ATOM 1238 C C . LEU B 1 48 ? 12.185 -33.384 4.391 1.00 18.93 72 LEU B C 1
ATOM 1239 O O . LEU B 1 48 ? 11.759 -34.523 4.155 1.00 20.00 72 LEU B O 1
ATOM 1244 N N . GLN B 1 49 ? 13.431 -33.142 4.771 1.00 18.32 73 GLN B N 1
ATOM 1245 C CA . GLN B 1 49 ? 14.416 -34.220 4.953 1.00 19.26 73 GLN B CA 1
ATOM 1246 C C . GLN B 1 49 ? 14.249 -34.855 6.307 1.00 19.93 73 GLN B C 1
ATOM 1247 O O . GLN B 1 49 ? 13.555 -34.322 7.186 1.00 20.76 73 GLN B O 1
ATOM 1253 N N . GLY B 1 50 ? 14.882 -36.013 6.473 1.00 20.43 74 GLY B N 1
ATOM 1254 C CA . GLY B 1 50 ? 14.690 -36.785 7.702 1.00 21.66 74 GLY B CA 1
ATOM 1255 C C . GLY B 1 50 ? 15.784 -37.826 7.854 1.00 22.94 74 GLY B C 1
ATOM 1256 O O . GLY B 1 50 ? 16.811 -37.768 7.165 1.00 23.39 74 GLY B O 1
ATOM 1257 N N . HIS B 1 51 ? 15.559 -38.769 8.777 1.00 24.84 75 HIS B N 1
ATOM 1258 C CA . HIS B 1 51 ? 16.545 -39.803 9.126 1.00 27.09 75 HIS B CA 1
ATOM 1259 C C . HIS B 1 51 ? 17.064 -40.610 7.917 1.00 27.33 75 HIS B C 1
ATOM 1260 O O . HIS B 1 51 ? 18.246 -40.938 7.845 1.00 28.59 75 HIS B O 1
ATOM 1267 N N . GLY B 1 52 ? 16.198 -40.912 6.957 1.00 27.13 76 GLY B N 1
ATOM 1268 C CA . GLY B 1 52 ? 16.622 -41.685 5.776 1.00 26.38 76 GLY B CA 1
ATOM 1269 C C . GLY B 1 52 ? 17.310 -40.884 4.681 1.00 25.97 76 GLY B C 1
ATOM 1270 O O . GLY B 1 52 ? 17.832 -41.451 3.720 1.00 26.68 76 GLY B O 1
ATOM 1271 N N . THR B 1 53 ? 17.320 -39.557 4.815 1.00 25.33 77 THR B N 1
ATOM 1272 C CA . THR B 1 53 ? 17.933 -38.717 3.807 1.00 24.48 77 THR B CA 1
ATOM 1273 C C . THR B 1 53 ? 19.441 -38.844 3.757 1.00 25.41 77 THR B C 1
ATOM 1274 O O . THR B 1 53 ? 20.124 -38.674 4.787 1.00 25.79 77 THR B O 1
ATOM 1278 N N . ASP B 1 54 ? 19.956 -39.090 2.553 1.00 25.14 78 ASP B N 1
ATOM 1279 C CA . ASP B 1 54 ? 21.396 -39.220 2.345 1.00 26.60 78 ASP B CA 1
ATOM 1280 C C . ASP B 1 54 ? 22.073 -37.863 2.398 1.00 26.49 78 ASP B C 1
ATOM 1281 O O . ASP B 1 54 ? 21.787 -36.989 1.567 1.00 25.88 78 ASP B O 1
ATOM 1286 N N . PRO B 1 55 ? 22.990 -37.668 3.366 1.00 27.16 79 PRO B N 1
ATOM 1287 C CA . PRO B 1 55 ? 23.685 -36.389 3.451 1.00 26.88 79 PRO B CA 1
ATOM 1288 C C . PRO B 1 55 ? 24.460 -36.037 2.188 1.00 26.35 79 PRO B C 1
ATOM 1289 O O . PRO B 1 55 ? 24.705 -34.861 1.939 1.00 26.21 79 PRO B O 1
ATOM 1293 N N . ALA B 1 56 ? 24.857 -37.040 1.404 1.00 25.93 80 ALA B N 1
ATOM 1294 C CA . ALA B 1 56 ? 25.566 -36.781 0.148 1.00 25.01 80 ALA B CA 1
ATOM 1295 C C . ALA B 1 56 ? 24.646 -36.109 -0.873 1.00 23.77 80 ALA B C 1
ATOM 1296 O O . ALA B 1 56 ? 25.108 -35.304 -1.650 1.00 23.31 80 ALA B O 1
ATOM 1298 N N . HIS B 1 57 ? 23.361 -36.458 -0.865 1.00 22.47 81 HIS B N 1
ATOM 1299 C CA . HIS B 1 57 ? 22.396 -35.774 -1.760 1.00 22.75 81 HIS B CA 1
ATOM 1300 C C . HIS B 1 57 ? 22.236 -34.324 -1.334 1.00 22.30 81 HIS B C 1
ATOM 1301 O O . HIS B 1 57 ? 22.217 -33.402 -2.177 1.00 22.18 81 HIS B O 1
ATOM 1308 N N . VAL B 1 58 ? 22.137 -34.122 -0.017 1.00 21.51 82 VAL B N 1
ATOM 1309 C CA . VAL B 1 58 ? 22.020 -32.771 0.535 1.00 20.51 82 VAL B CA 1
ATOM 1310 C C . VAL B 1 58 ? 23.213 -31.912 0.135 1.00 21.40 82 VAL B C 1
ATOM 1311 O O . VAL B 1 58 ? 23.035 -30.762 -0.324 1.00 20.12 82 VAL B O 1
ATOM 1315 N N . ARG B 1 59 ? 24.430 -32.450 0.312 1.00 20.61 83 ARG B N 1
ATOM 1316 C CA . ARG B 1 59 ? 25.634 -31.720 -0.117 1.00 21.67 83 ARG B CA 1
ATOM 1317 C C . ARG B 1 59 ? 25.639 -31.368 -1.593 1.00 19.88 83 ARG B C 1
ATOM 1318 O O . ARG B 1 59 ? 26.077 -30.281 -1.940 1.00 20.88 83 ARG B O 1
ATOM 1326 N N . ALA B 1 60 ? 25.181 -32.294 -2.440 1.00 19.78 84 ALA B N 1
ATOM 1327 C CA . ALA B 1 60 ? 25.102 -32.074 -3.884 1.00 20.48 84 ALA B CA 1
ATOM 1328 C C . ALA B 1 60 ? 24.184 -30.886 -4.215 1.00 18.73 84 ALA B C 1
ATOM 1329 O O . ALA B 1 60 ? 24.542 -30.000 -5.035 1.00 18.18 84 ALA B O 1
ATOM 1331 N N . ILE B 1 61 ? 23.035 -30.853 -3.534 1.00 19.21 85 ILE B N 1
ATOM 1332 C CA . ILE B 1 61 ? 22.030 -29.766 -3.753 1.00 18.15 85 ILE B CA 1
ATOM 1333 C C . ILE B 1 61 ? 22.647 -28.458 -3.297 1.00 17.66 85 ILE B C 1
ATOM 1334 O O . ILE B 1 61 ? 22.612 -27.469 -4.032 1.00 17.46 85 ILE B O 1
ATOM 1339 N N . LYS B 1 62 ? 23.215 -28.454 -2.085 1.00 17.17 86 LYS B N 1
ATOM 1340 C CA . LYS B 1 62 ? 23.888 -27.266 -1.552 1.00 18.47 86 LYS B CA 1
ATOM 1341 C C . LYS B 1 62 ? 24.948 -26.703 -2.516 1.00 17.14 86 LYS B C 1
ATOM 1342 O O . LYS B 1 62 ? 24.980 -25.502 -2.781 1.00 16.87 86 LYS B O 1
ATOM 1348 N N . SER B 1 63 ? 25.768 -27.603 -3.062 1.00 19.23 87 SER B N 1
ATOM 1349 C CA . SER B 1 63 ? 26.810 -27.250 -4.023 1.00 20.15 87 SER B CA 1
ATOM 1350 C C . SER B 1 63 ? 26.267 -26.621 -5.308 1.00 20.44 87 SER B C 1
ATOM 1351 O O . SER B 1 63 ? 26.810 -25.631 -5.818 1.00 20.70 87 SER B O 1
ATOM 1354 N N . ALA B 1 64 ? 25.160 -27.169 -5.807 1.00 19.84 88 ALA B N 1
ATOM 1355 C CA . ALA B 1 64 ? 24.609 -26.685 -7.071 1.00 20.08 88 ALA B CA 1
ATOM 1356 C C . ALA B 1 64 ? 24.005 -25.299 -6.874 1.00 19.94 88 ALA B C 1
ATOM 1357 O O . ALA B 1 64 ? 24.216 -24.389 -7.668 1.00 19.70 88 ALA B O 1
ATOM 1359 N N . ILE B 1 65 ? 23.252 -25.152 -5.791 1.00 19.26 89 ILE B N 1
ATOM 1360 C CA . ILE B 1 65 ? 22.673 -23.840 -5.442 1.00 19.69 89 ILE B CA 1
ATOM 1361 C C . ILE B 1 65 ? 23.775 -22.767 -5.272 1.00 20.18 89 ILE B C 1
ATOM 1362 O O . ILE B 1 65 ? 23.669 -21.654 -5.821 1.00 21.01 89 ILE B O 1
ATOM 1367 N N . ALA B 1 66 ? 24.859 -23.100 -4.563 1.00 20.36 90 ALA B N 1
ATOM 1368 C CA . ALA B 1 66 ? 25.934 -22.105 -4.338 1.00 21.25 90 ALA B CA 1
ATOM 1369 C C . ALA B 1 66 ? 26.584 -21.663 -5.656 1.00 21.59 90 ALA B C 1
ATOM 1370 O O . ALA B 1 66 ? 26.930 -20.488 -5.822 1.00 21.93 90 ALA B O 1
ATOM 1372 N N . ALA B 1 67 ? 26.730 -22.626 -6.568 1.00 21.76 91 ALA B N 1
ATOM 1373 C CA . ALA B 1 67 ? 27.313 -22.402 -7.896 1.00 22.47 91 ALA B CA 1
ATOM 1374 C C . ALA B 1 67 ? 26.335 -21.773 -8.880 1.00 23.49 91 ALA B C 1
ATOM 1375 O O . ALA B 1 67 ? 26.709 -21.464 -10.012 1.00 24.03 91 ALA B O 1
ATOM 1377 N N . GLU B 1 68 ? 25.074 -21.594 -8.458 1.00 23.17 92 GLU B N 1
ATOM 1378 C CA . GLU B 1 68 ? 24.011 -21.086 -9.346 1.00 23.31 92 GLU B CA 1
ATOM 1379 C C . GLU B 1 68 ? 23.848 -21.941 -10.614 1.00 23.81 92 GLU B C 1
ATOM 1380 O O . GLU B 1 68 ? 23.702 -21.439 -11.741 1.00 24.69 92 GLU B O 1
ATOM 1386 N N . LYS B 1 69 ? 23.834 -23.243 -10.411 1.00 23.40 93 LYS B N 1
ATOM 1387 C CA . LYS B 1 69 ? 23.751 -24.156 -11.522 1.00 24.39 93 LYS B CA 1
ATOM 1388 C C . LYS B 1 69 ? 22.649 -25.163 -11.259 1.00 23.55 93 LYS B C 1
ATOM 1389 O O . LYS B 1 69 ? 22.413 -25.533 -10.114 1.00 23.75 93 LYS B O 1
ATOM 1391 N N . PRO B 1 70 ? 21.978 -25.631 -12.318 1.00 23.16 94 PRO B N 1
ATOM 1392 C CA . PRO B 1 70 ? 20.883 -26.536 -12.085 1.00 22.36 94 PRO B CA 1
ATOM 1393 C C . PRO B 1 70 ? 21.323 -27.908 -11.597 1.00 22.36 94 PRO B C 1
ATOM 1394 O O . PRO B 1 70 ? 22.455 -28.355 -11.840 1.00 22.69 94 PRO B O 1
ATOM 1398 N N . ILE B 1 71 ? 20.415 -28.568 -10.908 1.00 20.20 95 ILE B N 1
ATOM 1399 C CA . ILE B 1 71 ? 20.642 -29.940 -10.484 1.00 19.12 95 ILE B CA 1
ATOM 1400 C C . ILE B 1 71 ? 19.357 -30.761 -10.590 1.00 19.57 95 ILE B C 1
ATOM 1401 O O . ILE B 1 71 ? 18.270 -30.266 -10.262 1.00 19.40 95 ILE B O 1
ATOM 1406 N N . ASP B 1 72 ? 19.474 -31.982 -11.115 1.00 19.66 96 ASP B N 1
ATOM 1407 C CA . ASP B 1 72 ? 18.416 -32.986 -11.042 1.00 20.18 96 ASP B CA 1
ATOM 1408 C C . ASP B 1 72 ? 18.883 -34.086 -10.105 1.00 21.15 96 ASP B C 1
ATOM 1409 O O . ASP B 1 72 ? 19.976 -34.664 -10.289 1.00 22.23 96 ASP B O 1
ATOM 1414 N N . ILE B 1 73 ? 18.083 -34.367 -9.079 1.00 21.05 97 ILE B N 1
ATOM 1415 C CA . ILE B 1 73 ? 18.490 -35.340 -8.075 1.00 20.87 97 ILE B CA 1
ATOM 1416 C C . ILE B 1 73 ? 17.256 -35.938 -7.377 1.00 22.69 97 ILE B C 1
ATOM 1417 O O . ILE B 1 73 ? 16.285 -35.229 -7.100 1.00 22.18 97 ILE B O 1
ATOM 1422 N N . ASP B 1 74 ? 17.297 -37.249 -7.115 1.00 22.72 98 ASP B N 1
ATOM 1423 C CA . ASP B 1 74 ? 16.262 -37.944 -6.368 1.00 23.93 98 ASP B CA 1
ATOM 1424 C C . ASP B 1 74 ? 16.722 -38.028 -4.925 1.00 23.28 98 ASP B C 1
ATOM 1425 O O . ASP B 1 74 ? 17.854 -38.455 -4.662 1.00 24.48 98 ASP B O 1
ATOM 1430 N N . ILE B 1 75 ? 15.868 -37.581 -3.993 1.00 22.71 99 ILE B N 1
ATOM 1431 C CA . ILE B 1 75 ? 16.222 -37.516 -2.569 1.00 22.05 99 ILE B CA 1
ATOM 1432 C C . ILE B 1 75 ? 15.080 -38.092 -1.714 1.00 21.84 99 ILE B C 1
ATOM 1433 O O . ILE B 1 75 ? 13.894 -37.940 -2.036 1.00 20.62 99 ILE B O 1
ATOM 1438 N N . ILE B 1 76 ? 15.436 -38.801 -0.640 1.00 21.74 100 ILE B N 1
ATOM 1439 C CA . ILE B 1 76 ? 14.418 -39.240 0.308 1.00 22.35 100 ILE B CA 1
ATOM 1440 C C . ILE B 1 76 ? 13.925 -38.047 1.130 1.00 21.57 100 ILE B C 1
ATOM 1441 O O . ILE B 1 76 ? 14.716 -37.348 1.774 1.00 21.84 100 ILE B O 1
ATOM 1446 N N . ASN B 1 77 ? 12.620 -37.804 1.051 1.00 22.37 101 ASN B N 1
ATOM 1447 C CA . ASN B 1 77 ? 11.960 -36.792 1.856 1.00 21.75 101 ASN B CA 1
ATOM 1448 C C . ASN B 1 77 ? 10.793 -37.417 2.623 1.00 22.85 101 ASN B C 1
ATOM 1449 O O . ASN B 1 77 ? 10.500 -38.616 2.472 1.00 22.74 101 ASN B O 1
ATOM 1454 N N . TYR B 1 78 ? 10.135 -36.616 3.459 1.00 22.37 102 TYR B N 1
ATOM 1455 C CA . TYR B 1 78 ? 9.063 -37.109 4.306 1.00 23.35 102 TYR B CA 1
ATOM 1456 C C . TYR B 1 78 ? 7.819 -36.247 4.176 1.00 23.93 102 TYR B C 1
ATOM 1457 O O . TYR B 1 78 ? 7.911 -35.007 4.186 1.00 24.01 102 TYR B O 1
ATOM 1466 N N . LYS B 1 79 ? 6.669 -36.897 4.033 1.00 23.78 103 LYS B N 1
ATOM 1467 C CA . LYS B 1 79 ? 5.372 -36.198 4.036 1.00 24.24 103 LYS B CA 1
ATOM 1468 C C . LYS B 1 79 ? 4.995 -35.783 5.450 1.00 24.05 103 LYS B C 1
ATOM 1469 O O . LYS B 1 79 ? 5.629 -36.217 6.398 1.00 24.67 103 LYS B O 1
ATOM 1475 N N . LYS B 1 80 ? 3.982 -34.928 5.608 1.00 24.06 104 LYS B N 1
ATOM 1476 C CA . LYS B 1 80 ? 3.608 -34.438 6.941 1.00 25.85 104 LYS B CA 1
ATOM 1477 C C . LYS B 1 80 ? 3.235 -35.649 7.862 1.00 26.61 104 LYS B C 1
ATOM 1478 O O . LYS B 1 80 ? 3.487 -35.655 9.079 1.00 27.26 104 LYS B O 1
ATOM 1484 N N . SER B 1 81 ? 2.640 -36.657 7.238 1.00 26.73 105 SER B N 1
ATOM 1485 C CA . SER B 1 81 ? 2.250 -37.915 7.929 1.00 27.40 105 SER B CA 1
ATOM 1486 C C . SER B 1 81 ? 3.424 -38.654 8.562 1.00 27.92 105 SER B C 1
ATOM 1487 O O . SER B 1 81 ? 3.253 -39.476 9.499 1.00 27.96 105 SER B O 1
ATOM 1490 N N . GLY B 1 82 ? 4.608 -38.442 8.007 1.00 27.15 106 GLY B N 1
ATOM 1491 C CA . GLY B 1 82 ? 5.742 -39.282 8.352 1.00 28.10 106 GLY B CA 1
ATOM 1492 C C . GLY B 1 82 ? 6.174 -40.238 7.256 1.00 27.30 106 GLY B C 1
ATOM 1493 O O . GLY B 1 82 ? 7.277 -40.782 7.327 1.00 27.67 106 GLY B O 1
ATOM 1494 N N . GLU B 1 83 ? 5.333 -40.428 6.237 1.00 27.31 107 GLU B N 1
ATOM 1495 C CA . GLU B 1 83 ? 5.667 -41.298 5.102 1.00 27.81 107 GLU B CA 1
ATOM 1496 C C . GLU B 1 83 ? 6.902 -40.832 4.332 1.00 27.57 107 GLU B C 1
ATOM 1497 O O . GLU B 1 83 ? 6.924 -39.687 3.858 1.00 26.46 107 GLU B O 1
ATOM 1503 N N . ALA B 1 84 ? 7.923 -41.702 4.208 1.00 26.60 108 ALA B N 1
ATOM 1504 C CA . ALA B 1 84 ? 9.049 -41.437 3.314 1.00 26.20 108 ALA B CA 1
ATOM 1505 C C . ALA B 1 84 ? 8.683 -41.630 1.858 1.00 26.20 108 ALA B C 1
ATOM 1506 O O . ALA B 1 84 ? 7.883 -42.509 1.510 1.00 27.12 108 ALA B O 1
ATOM 1508 N N . PHE B 1 85 ? 9.277 -40.811 0.996 1.00 25.36 109 PHE B N 1
ATOM 1509 C CA . PHE B 1 85 ? 9.057 -40.916 -0.431 1.00 24.10 109 PHE B CA 1
ATOM 1510 C C . PHE B 1 85 ? 10.284 -40.421 -1.169 1.00 23.82 109 PHE B C 1
ATOM 1511 O O . PHE B 1 85 ? 11.072 -39.639 -0.613 1.00 22.80 109 PHE B O 1
ATOM 1519 N N . TRP B 1 86 ? 10.475 -40.897 -2.399 1.00 23.04 110 TRP B N 1
ATOM 1520 C CA . TRP B 1 86 ? 11.517 -40.342 -3.249 1.00 23.16 110 TRP B CA 1
ATOM 1521 C C . TRP B 1 86 ? 1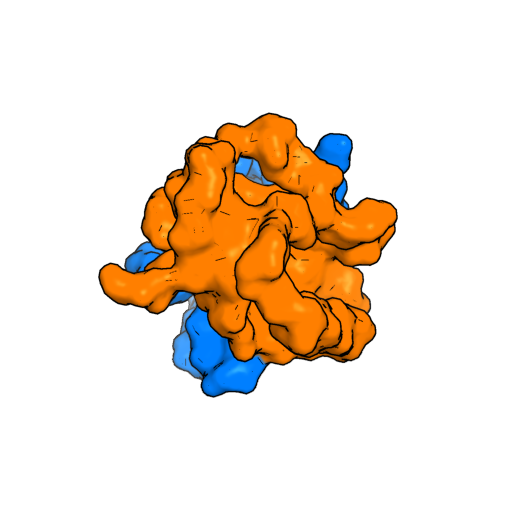0.971 -39.126 -3.966 1.00 23.30 110 TRP B C 1
ATOM 1522 O O . TRP B 1 86 ? 9.975 -39.202 -4.693 1.00 23.87 110 TRP B O 1
ATOM 1533 N N . ASN B 1 87 ? 11.646 -38.011 -3.735 1.00 21.45 111 ASN B N 1
ATOM 1534 C CA . ASN B 1 87 ? 11.337 -36.718 -4.352 1.00 20.75 111 ASN B CA 1
ATOM 1535 C C . ASN B 1 87 ? 12.351 -36.430 -5.442 1.00 20.75 111 ASN B C 1
ATOM 1536 O O . ASN B 1 87 ? 13.526 -36.202 -5.148 1.00 21.88 111 ASN B O 1
ATOM 1541 N N . ARG B 1 88 ? 11.901 -36.437 -6.692 1.00 20.51 112 ARG B N 1
ATOM 1542 C CA . ARG B 1 88 ? 12.717 -36.031 -7.814 1.00 20.62 112 ARG B CA 1
ATOM 1543 C C . ARG B 1 88 ? 12.723 -34.502 -7.890 1.00 20.31 112 ARG B C 1
ATOM 1544 O O . ARG B 1 88 ? 11.687 -33.899 -8.149 1.00 20.41 112 ARG B O 1
ATOM 1552 N N . LEU B 1 89 ? 13.883 -33.902 -7.661 1.00 19.13 113 LEU B N 1
ATOM 1553 C CA . LEU B 1 89 ? 13.998 -32.446 -7.677 1.00 18.89 113 LEU B CA 1
ATOM 1554 C C . LEU B 1 89 ? 14.629 -31.976 -8.944 1.00 18.96 113 LEU B C 1
ATOM 1555 O O . LEU B 1 89 ? 15.735 -32.407 -9.304 1.00 18.22 113 LEU B O 1
ATOM 1560 N N . HIS B 1 90 ? 14.001 -31.010 -9.608 1.00 17.45 114 HIS B N 1
ATOM 1561 C CA . HIS B 1 90 ? 14.714 -30.319 -10.683 1.00 18.93 114 HIS B CA 1
ATOM 1562 C C . HIS B 1 90 ? 14.845 -28.865 -10.257 1.00 19.56 114 HIS B C 1
ATOM 1563 O O . HIS B 1 90 ? 13.863 -28.123 -10.312 1.00 19.01 114 HIS B O 1
ATOM 1570 N N . ILE B 1 91 ? 16.021 -28.457 -9.803 1.00 18.14 115 ILE B N 1
ATOM 1571 C CA . ILE B 1 91 ? 16.240 -27.104 -9.310 1.00 18.20 115 ILE B CA 1
ATOM 1572 C C . ILE B 1 91 ? 17.021 -26.310 -10.318 1.00 18.43 115 ILE B C 1
ATOM 1573 O O . ILE B 1 91 ? 18.045 -26.773 -10.806 1.00 20.08 115 ILE B O 1
ATOM 1578 N N . SER B 1 92 ? 16.536 -25.114 -10.633 1.00 16.93 116 SER B N 1
ATOM 1579 C CA . SER B 1 92 ? 17.197 -24.244 -11.585 1.00 17.72 116 SER B CA 1
ATOM 1580 C C . SER B 1 92 ? 17.273 -22.811 -11.042 1.00 17.38 116 SER B C 1
ATOM 1581 O O . SER B 1 92 ? 16.340 -22.363 -10.372 1.00 17.34 116 SER B O 1
ATOM 1584 N N . PRO B 1 93 ? 18.384 -22.079 -11.324 1.00 17.25 117 PRO B N 1
ATOM 1585 C CA . PRO B 1 93 ? 18.387 -20.663 -10.961 1.00 17.39 117 PRO B CA 1
ATOM 1586 C C . PRO B 1 93 ? 17.648 -19.832 -11.991 1.00 18.03 117 PRO B C 1
ATOM 1587 O O . PRO B 1 93 ? 17.542 -20.253 -13.142 1.00 19.90 117 PRO B O 1
ATOM 1591 N N . VAL B 1 94 ? 17.176 -18.670 -11.581 1.00 18.69 118 VAL B N 1
ATOM 1592 C CA . VAL B 1 94 ? 16.534 -17.699 -12.453 1.00 20.16 118 VAL B CA 1
ATOM 1593 C C . VAL B 1 94 ? 17.355 -16.444 -12.331 1.00 20.34 118 VAL B C 1
ATOM 1594 O O . VAL B 1 94 ? 17.549 -15.957 -11.236 1.00 18.80 118 VAL B O 1
ATOM 1598 N N . HIS B 1 95 ? 17.852 -15.930 -13.455 1.00 22.45 119 HIS B N 1
ATOM 1599 C CA . HIS B 1 95 ? 18.652 -14.709 -13.460 1.00 24.73 119 HIS B CA 1
ATOM 1600 C C . HIS B 1 95 ? 17.916 -13.610 -14.175 1.00 26.94 119 HIS B C 1
ATOM 1601 O O . HIS B 1 95 ? 17.053 -13.893 -15.022 1.00 28.57 119 HIS B O 1
ATOM 1608 N N . ASN B 1 96 ? 18.277 -12.360 -13.885 1.00 28.97 120 ASN B N 1
ATOM 1609 C CA . ASN B 1 96 ? 17.806 -11.248 -14.713 1.00 32.11 120 ASN B CA 1
ATOM 1610 C C . ASN B 1 96 ? 18.649 -11.069 -15.971 1.00 33.20 120 ASN B C 1
ATOM 1611 O O . ASN B 1 96 ? 19.569 -11.845 -16.229 1.00 33.96 120 ASN B O 1
ATOM 1616 N N . ALA B 1 97 ? 18.318 -10.038 -16.747 1.00 34.92 121 ALA B N 1
ATOM 1617 C CA . ALA B 1 97 ? 19.015 -9.698 -17.991 1.00 35.91 121 ALA B CA 1
ATOM 1618 C C . ALA B 1 97 ? 20.476 -9.293 -17.791 1.00 35.86 121 ALA B C 1
ATOM 1619 O O . ALA B 1 97 ? 21.262 -9.356 -18.729 1.00 36.31 121 ALA B O 1
ATOM 1621 N N . ASN B 1 98 ? 20.828 -8.874 -16.580 1.00 36.16 122 ASN B N 1
ATOM 1622 C CA . ASN B 1 98 ? 22.224 -8.580 -16.225 1.00 34.79 122 ASN B CA 1
ATOM 1623 C C . ASN B 1 98 ? 22.996 -9.815 -15.748 1.00 34.21 122 ASN B C 1
ATOM 1624 O O . ASN B 1 98 ? 24.192 -9.732 -15.448 1.00 34.75 122 ASN B O 1
ATOM 1626 N N . GLY B 1 99 ? 22.316 -10.958 -15.670 1.00 33.00 123 GLY B N 1
ATOM 1627 C CA . GLY B 1 99 ? 22.943 -12.190 -15.194 1.00 30.42 123 GLY B CA 1
ATOM 1628 C C . GLY B 1 99 ? 22.954 -12.315 -13.682 1.00 28.01 123 GLY B C 1
ATOM 1629 O O . GLY B 1 99 ? 23.531 -13.263 -13.146 1.00 29.41 123 GLY B O 1
ATOM 1630 N N . ARG B 1 100 ? 22.325 -11.356 -12.999 1.00 26.24 124 ARG B N 1
ATOM 1631 C CA . ARG B 1 100 ? 22.156 -11.360 -11.537 1.00 25.19 124 ARG B CA 1
ATOM 1632 C C . ARG B 1 100 ? 21.079 -12.384 -11.159 1.00 23.56 124 ARG B C 1
ATOM 1633 O O . ARG B 1 100 ? 19.965 -12.350 -11.734 1.00 23.68 124 ARG B O 1
ATOM 1635 N N . LEU B 1 101 ? 21.418 -13.258 -10.213 1.00 22.40 125 LEU B N 1
ATOM 1636 C CA . LEU B 1 101 ? 20.463 -14.188 -9.611 1.00 19.53 125 LEU B CA 1
ATOM 1637 C C . LEU B 1 101 ? 19.272 -13.490 -8.983 1.00 19.30 125 LEU B C 1
ATOM 1638 O O . LEU B 1 101 ? 19.442 -12.538 -8.227 1.00 19.25 125 LEU B O 1
ATOM 1643 N N . GLN B 1 102 ? 18.066 -13.995 -9.258 1.00 17.01 126 GLN B N 1
ATOM 1644 C CA . GLN B 1 102 ? 16.852 -13.425 -8.661 1.00 15.78 126 GLN B CA 1
ATOM 1645 C C . GLN B 1 102 ? 16.176 -14.461 -7.749 1.00 13.86 126 GLN B C 1
ATOM 1646 O O . GLN B 1 102 ? 15.796 -14.148 -6.613 1.00 15.43 126 GLN B O 1
ATOM 1652 N N . HIS B 1 103 ? 16.060 -15.681 -8.262 1.00 13.28 127 HIS B N 1
ATOM 1653 C CA . HIS B 1 103 ? 15.283 -16.740 -7.582 1.00 13.18 127 HIS B CA 1
ATOM 1654 C C . HIS B 1 103 ? 15.850 -18.140 -7.891 1.00 13.02 127 HIS B C 1
ATOM 1655 O O . HIS B 1 103 ? 16.636 -18.324 -8.818 1.00 14.22 127 HIS B O 1
ATOM 1662 N N . PHE B 1 104 ? 15.427 -19.142 -7.136 1.00 12.42 128 PHE B N 1
ATOM 1663 C CA . PHE B 1 104 ? 15.526 -20.492 -7.614 1.00 12.55 128 PHE B CA 1
ATOM 1664 C C . PHE B 1 104 ? 14.136 -21.028 -7.794 1.00 12.03 128 PHE B C 1
ATOM 1665 O O . PHE B 1 104 ? 13.204 -20.608 -7.087 1.00 12.83 128 PHE B O 1
ATOM 1673 N N . VAL B 1 105 ? 13.985 -21.871 -8.801 1.00 13.50 129 VAL B N 1
ATOM 1674 C CA . VAL B 1 105 ? 12.683 -22.497 -9.072 1.00 13.64 129 VAL B CA 1
ATOM 1675 C C . VAL B 1 105 ? 12.878 -23.994 -9.132 1.00 14.51 129 VAL B C 1
ATOM 1676 O O . VAL B 1 105 ? 13.921 -24.490 -9.580 1.00 14.69 129 VAL B O 1
ATOM 1680 N N . SER B 1 106 ? 11.912 -24.749 -8.641 1.00 14.57 130 SER B N 1
ATOM 1681 C CA . SER B 1 106 ? 11.992 -26.189 -8.807 1.00 16.57 130 SER B CA 1
ATOM 1682 C C . SER B 1 106 ? 10.717 -26.742 -9.416 1.00 17.68 130 SER B C 1
ATOM 1683 O O . SER B 1 106 ? 9.641 -26.166 -9.288 1.00 17.32 130 SER B O 1
ATOM 1686 N N . SER B 1 107 ? 10.870 -27.902 -10.037 1.00 19.26 131 SER B N 1
ATOM 1687 C CA . SER B 1 107 ? 9.759 -28.745 -10.458 1.00 21.08 131 SER B CA 1
ATOM 1688 C C . SER B 1 107 ? 10.079 -30.091 -9.833 1.00 21.40 131 SER B C 1
ATOM 1689 O O . SER B 1 107 ? 11.220 -30.568 -9.947 1.00 22.12 131 SER B O 1
ATOM 1692 N N . GLN B 1 108 ? 9.109 -30.661 -9.124 1.00 20.82 132 GLN B N 1
ATOM 1693 C CA . GLN B 1 108 ? 9.338 -3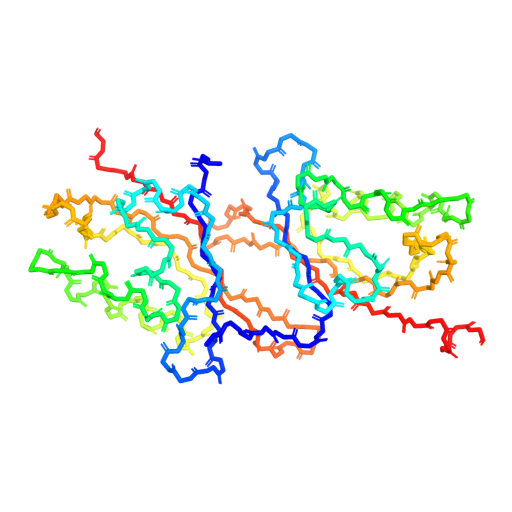1.854 -8.329 1.00 21.47 132 GLN B CA 1
ATOM 1694 C C . GLN B 1 108 ? 8.294 -32.927 -8.577 1.00 22.01 132 GLN B C 1
ATOM 1695 O O . GLN B 1 108 ? 7.193 -32.643 -9.053 1.00 21.65 132 GLN B O 1
ATOM 1701 N N . LEU B 1 109 ? 8.653 -34.174 -8.251 1.00 21.87 133 LEU B N 1
ATOM 1702 C CA . LEU B 1 109 ? 7.727 -35.275 -8.512 1.00 23.52 133 LEU B CA 1
ATOM 1703 C C . LEU B 1 109 ? 8.004 -36.441 -7.579 1.00 23.16 133 LEU B C 1
ATOM 1704 O O . LEU B 1 109 ? 9.152 -36.731 -7.300 1.00 23.78 133 LEU B O 1
ATOM 1709 N N . ASP B 1 110 ? 6.942 -37.098 -7.113 1.00 24.10 134 ASP B N 1
ATOM 1710 C CA . ASP B 1 110 ? 7.099 -38.330 -6.340 1.00 25.34 134 ASP B CA 1
ATOM 1711 C C . ASP B 1 110 ? 7.481 -39.450 -7.289 1.00 25.60 134 ASP B C 1
ATOM 1712 O O . ASP B 1 110 ? 6.684 -39.816 -8.151 1.00 27.02 134 ASP B O 1
ATOM 1717 N N . VAL B 1 111 ? 8.701 -39.968 -7.157 1.00 26.17 135 VAL B N 1
ATOM 1718 C CA . VAL B 1 111 ? 9.146 -41.040 -8.043 1.00 26.44 135 VAL B CA 1
ATOM 1719 C C . VAL B 1 111 ? 9.370 -42.335 -7.272 1.00 27.97 135 VAL B C 1
ATOM 1720 O O . VAL B 1 111 ? 10.139 -43.199 -7.717 1.00 27.80 135 VAL B O 1
ATOM 1724 N N . THR B 1 112 ? 8.688 -42.465 -6.132 1.00 28.88 136 THR B N 1
ATOM 1725 C CA . THR B 1 112 ? 8.827 -43.663 -5.283 1.00 31.27 136 THR B CA 1
ATOM 1726 C C . THR B 1 112 ? 8.531 -44.940 -6.089 1.00 33.11 136 THR B C 1
ATOM 1727 O O . THR B 1 112 ? 9.239 -45.953 -5.948 1.00 33.67 136 THR B O 1
ATOM 1731 N N . LEU B 1 113 ? 7.521 -44.828 -6.957 1.00 35.02 137 LEU B N 1
ATOM 1732 C CA . LEU B 1 113 ? 7.100 -45.834 -7.956 1.00 36.69 137 LEU B CA 1
ATOM 1733 C C . LEU B 1 113 ? 6.127 -46.822 -7.348 1.00 37.69 137 LEU B C 1
ATOM 1734 O O . LEU B 1 113 ? 4.932 -46.534 -7.276 1.00 38.82 137 LEU B O 1
#

Sequence (223 aa):
ASEFTLMPMLITNPHLPDNPIVFANPAFLKLTGYEADEVMGRNCCRFLQGHGTDPAHVRAIKSAIAAEKPIDIDIINYKKSGEAFWNRLHISPVHNANGRLQHFVSSQLDVTLELVTLMPMLITNPHLPDNPIVFANPAFLKLTGYEADEVMGRNCCRFLQGHGTDPAHVRAIKSAIAAEKPIDIDIINYKKSGEAFWNRLHISPVHNANGRLQHFVSSQLDVTL

CATH classification: 3.30.450.20

Solvent-accessible surface area: 11170 Å² total; per-residue (Å²): 145,51,99,32,19,164,69,12,4,4,2,15,15,38,95,59,124,83,29,12,1,27,6,8,0,72,16,0,28,175,19,0,42,37,99,40,125,52,0,79,59,108,33,33,126,37,2,54,35,202,40,14,62,88,45,44,49,150,41,18,148,69,13,49,83,73,75,38,86,26,106,27,39,1,43,5,44,47,102,98,47,98,56,6,58,1,82,15,37,16,24,22,12,63,8,60,99,49,54,32,16,9,8,12,9,15,2,79,57,8,39,177,116,79,132,100,140,61,6,9,5,0,16,10,34,121,38,122,82,27,15,1,4,35,15,22,78,2,0,32,147,18,0,39,37,107,43,122,47,0,69,54,102,33,36,128,38,1,56,32,182,32,14,61,84,47,44,48,150,38,19,151,71,14,49,86,72,69,40,49,23,45,28,47,2,44,6,32,50,108,99,47,99,49,4,93,0,89,16,28,20,3,19,3,65,33,80,95,49,46,24,25,0,7,2,7,9,7,96,52,17,70,212

Radius of gyration: 18.2 Å; Cα contacts (8 Å, |Δi|>4): 479; chains: 2; bounding box: 35×54×46 Å